Protein 4KH8 (pdb70)

B-factor: mean 16.68, std 10.37, range [6.39, 97.07]

Foldseek 3Di:
DPLFAFQPDDPVPAFPWLVLLVLQQVFKKWWDFKAAPVGHTCCVFFVVVIFIKHGDSQFQKMFTAHPVPLHTPQWMDGWTWRCQPDFDWIWDATPGPFAIDIWGWDDDDDFWTKTWDGADPVRDDHIMITIMGTPWFFPPDDDDPDGDTGDDDHDDPPGDDDDAADEAFRLRHFLLCLQFNDDPVQHTDFKKWFDFKAAPVRHTQCVFVVVVIFTKHGGRRGQKIFTAHPVPLHGPQFIAGWGQHNSRQWIKGFGPGPDTGIDTWGWRHTGNAKTKTWDGAHPVGDDGIMITMMGTDPDDHDDDDPD

Secondary structure (DSSP, 8-state):
--TTSTT---GGGS-HHHHHHHHHHTS-EEEEEEE-TT--B-SGGGGGG--EEEEETTTTEEEEE-TTT--EEEEEEEE----SSS--EEEEEESSS--EEEEEEEEEETTEEEEE--B-TTS-B---EEEEEESSB---SS--SS--PBPP----SS-S-----SS-B--SS-HHHHHH-B-TTS-B---EEEEEEE-TT--B-GGG-GGG--EEEEETTTTEEEEE-TTT--EEEEEEEEEEETTTTEEEEEE-SSS-EEEEEEEEEEETTEEEEE--B-TT--B---EEEEEE--SS--PPP--

CATH classification: 2.40.128.540 (+1 more: 2.40.128.540)

InterPro domains:
  IPR032247 Domain of unknown function DUF4822 [PF16103] (58-176)
  IPR032247 Domain of unknown function DUF4822 [PF16103] (230-345)

Organism: Enterococcus faecalis (strain ATCC 700802 / V583) (NCBI:txid226185)

Nearest PDB structures (foldseek):
  4kh8-assembly1_A  TM=1.003E+00  e=5.690E-59  Enterococcus faecalis V583
  4nw4-assembly1_A  TM=9.590E-01  e=4.672E-38  Enterococcus faecalis V583
  2lfu-assembly1_A  TM=4.192E-01  e=3.688E-01  Neisseria meningitidis
  6cuj-assembly1_A  TM=3.230E-01  e=1.701E-01  Neisseria meningitidis
  5o1r-assembly1_A  TM=4.132E-01  e=5.401E+00  Neisseria meningitidis

Solvent-accessible surface area: 15458 Å² total

Structure (mmCIF, N/CA/C/O backbone):
data_4KH8
#
_entry.id   4KH8
#
_cell.length_a   99.745
_cell.length_b   99.745
_cell.length_c   56.956
_cell.angle_alpha   90.000
_cell.angle_beta   90.000
_cell.angle_gamma   120.000
#
_symmetry.space_group_name_H-M   'P 65'
#
loop_
_entity.id
_entity.type
_entity.pdbx_description
1 polymer 'hypothetical protein'
2 non-polymer 'UNKNOWN LIGAND'
3 non-polymer 'SULFATE ION'
4 water water
#
loop_
_atom_site.group_PDB
_atom_site.id
_atom_site.type_symbol
_atom_site.label_atom_id
_atom_site.label_alt_id
_atom_site.label_comp_id
_atom_site.label_asym_id
_atom_site.label_entity_id
_atom_site.label_seq_id
_atom_site.pdbx_PDB_ins_code
_atom_site.Cartn_x
_atom_site.Cartn_y
_atom_site.Cartn_z
_atom_site.occupancy
_atom_site.B_iso_or_equiv
_atom_site.auth_seq_id
_atom_site.auth_comp_id
_atom_site.auth_asym_id
_atom_site.auth_atom_id
_atom_site.pdbx_PDB_model_num
ATOM 1 N N . ASP A 1 8 ? 45.909 12.243 1.226 1.00 45.17 37 ASP A N 1
ATOM 2 C CA . ASP A 1 8 ? 46.827 13.409 1.014 1.00 43.67 37 ASP A CA 1
ATOM 3 C C . ASP A 1 8 ? 48.156 12.956 0.374 1.00 31.25 37 ASP A C 1
ATOM 4 O O . ASP A 1 8 ? 48.323 13.108 -0.836 1.00 39.09 37 ASP A O 1
ATOM 6 N N . ASN A 1 9 ? 49.101 12.421 1.161 1.00 26.92 38 ASN A N 1
ATOM 7 C CA . ASN A 1 9 ? 50.334 11.800 0.591 1.00 19.83 38 ASN A CA 1
ATOM 8 C C . ASN A 1 9 ? 50.185 10.277 0.610 1.00 13.79 38 ASN A C 1
ATOM 9 O O . ASN A 1 9 ? 50.337 9.663 1.646 1.00 14.29 38 ASN A O 1
ATOM 14 N N . PRO A 1 10 ? 49.920 9.676 -0.554 1.00 14.64 39 PRO A N 1
ATOM 15 C CA . PRO A 1 10 ? 49.565 8.256 -0.585 1.00 14.21 39 PRO A CA 1
ATOM 16 C C . PRO A 1 10 ? 50.729 7.359 -0.186 1.00 13.27 39 PRO A C 1
ATOM 17 O O . PRO A 1 10 ? 50.495 6.223 0.221 1.00 12.86 39 PRO A O 1
ATOM 21 N N . ASN A 1 11 ? 51.948 7.871 -0.325 1.00 9.90 40 ASN A N 1
ATOM 22 C CA . ASN A 1 11 ? 53.133 7.117 0.048 1.00 9.79 40 ASN A CA 1
ATOM 23 C C . ASN A 1 11 ? 53.349 7.044 1.540 1.00 9.53 40 ASN A C 1
ATOM 24 O O . ASN A 1 11 ? 54.155 6.273 2.002 1.00 10.65 40 ASN A O 1
ATOM 29 N N . ASN A 1 12 ? 52.664 7.916 2.286 1.00 9.15 41 ASN A N 1
ATOM 30 C CA . ASN A 1 12 ? 52.848 7.974 3.716 1.00 9.09 41 ASN A CA 1
ATOM 31 C C . ASN A 1 12 ? 51.738 7.166 4.353 1.00 10.04 41 ASN A C 1
ATOM 32 O O . ASN A 1 12 ? 50.720 7.681 4.816 1.00 9.23 41 ASN A O 1
ATOM 37 N N . LEU A 1 13 ? 51.980 5.870 4.434 1.00 10.13 42 LEU A N 1
ATOM 38 C CA . LEU A 1 13 ? 50.992 4.928 4.929 1.00 10.93 42 LEU A CA 1
ATOM 39 C C . LEU A 1 13 ? 50.951 5.108 6.441 1.00 14.36 42 LEU A C 1
ATOM 40 O O . LEU A 1 13 ? 51.960 5.014 7.120 1.00 19.06 42 LEU A O 1
ATOM 45 N N . GLY A 1 14 ? 49.791 5.392 6.949 1.00 15.90 43 GLY A N 1
ATOM 46 C CA . GLY A 1 14 ? 49.755 5.690 8.390 1.00 16.41 43 GLY A CA 1
ATOM 47 C C . GLY A 1 14 ? 49.889 7.150 8.734 1.00 14.49 43 GLY A C 1
ATOM 48 O O . GLY A 1 14 ? 49.705 7.505 9.903 1.00 12.09 43 GLY A O 1
ATOM 49 N N . ASP A 1 15 ? 50.127 7.992 7.736 1.00 11.49 44 ASP A N 1
ATOM 50 C CA . ASP A 1 15 ? 50.091 9.467 7.933 1.00 12.31 44 ASP A CA 1
ATOM 51 C C . ASP A 1 15 ? 51.032 9.887 9.036 1.00 10.68 44 ASP A C 1
ATOM 52 O O . ASP A 1 15 ? 50.685 10.710 9.926 1.00 12.40 44 ASP A O 1
ATOM 57 N N . LEU A 1 16 ? 52.240 9.357 9.007 1.00 9.58 45 LEU A N 1
ATOM 58 C CA . LEU A 1 16 ? 53.220 9.682 10.016 1.00 8.90 45 LEU A CA 1
ATOM 59 C C . LEU A 1 16 ? 53.764 11.109 9.856 1.00 8.49 45 LEU A C 1
ATOM 60 O O . LEU A 1 16 ? 54.041 11.528 8.718 1.00 9.33 45 LEU A O 1
ATOM 65 N N . PRO A 1 17 ? 53.966 11.824 10.966 1.00 9.81 46 PRO A N 1
ATOM 66 C CA . PRO A 1 17 ? 54.761 13.069 10.934 1.00 9.30 46 PRO A CA 1
ATOM 67 C C . PRO A 1 17 ? 56.147 12.742 10.392 1.00 9.86 46 PRO A C 1
ATOM 68 O O . PRO A 1 17 ? 56.653 11.654 10.580 1.00 9.08 46 PRO A O 1
ATOM 72 N N . GLU A 1 18 ? 56.744 13.701 9.696 1.00 9.19 47 GLU A N 1
ATOM 73 C CA . GLU A 1 18 ? 58.012 13.457 9.046 1.00 10.12 47 GLU A CA 1
ATOM 74 C C . GLU A 1 18 ? 59.071 12.921 10.029 1.00 9.69 47 GLU A C 1
ATOM 75 O O . GLU A 1 18 ? 59.909 12.079 9.632 1.00 8.86 47 GLU A O 1
ATOM 81 N N . TYR A 1 19 ? 59.083 13.390 11.273 1.00 9.52 48 TYR A N 1
ATOM 82 C CA . TYR A 1 19 ? 60.160 13.034 12.196 1.00 9.87 48 TYR A CA 1
ATOM 83 C C . TYR A 1 19 ? 60.199 11.570 12.535 1.00 10.32 48 TYR A C 1
ATOM 84 O O . TYR A 1 19 ? 61.209 11.075 13.039 1.00 12.79 48 TYR A O 1
ATOM 93 N N . LEU A 1 20 ? 59.094 10.881 12.291 1.00 9.88 49 LEU A N 1
ATOM 94 C CA . LEU A 1 20 ? 58.960 9.438 12.531 1.00 10.75 49 LEU A CA 1
ATOM 95 C C . LEU A 1 20 ? 59.248 8.555 11.317 1.00 12.16 49 LEU A C 1
ATOM 96 O O . LEU A 1 20 ? 59.183 7.288 11.404 1.00 14.25 49 LEU A O 1
ATOM 101 N N . ARG A 1 21 ? 59.533 9.170 10.180 1.00 9.84 50 ARG A N 1
ATOM 102 C CA . ARG A 1 21 ? 59.720 8.456 8.948 1.00 9.48 50 ARG A CA 1
ATOM 103 C C . ARG A 1 21 ? 61.195 8.167 8.704 1.00 8.70 50 ARG A C 1
ATOM 104 O O . ARG A 1 21 ? 62.073 8.793 9.267 1.00 9.86 50 ARG A O 1
ATOM 112 N N . SER A 1 22 ? 61.479 7.194 7.844 1.00 9.18 51 SER A N 1
ATOM 113 C CA . SER A 1 22 ? 62.896 6.930 7.537 1.00 8.69 51 SER A CA 1
ATOM 114 C C . SER A 1 22 ? 63.455 8.114 6.745 1.00 9.02 51 SER A C 1
ATOM 115 O O . SER A 1 22 ? 62.700 8.854 6.134 1.00 9.01 51 SER A O 1
ATOM 118 N N . VAL A 1 23 ? 64.766 8.296 6.782 1.00 9.14 52 VAL A N 1
ATOM 119 C CA . VAL A 1 23 ? 65.394 9.346 5.942 1.00 9.02 52 VAL A CA 1
ATOM 120 C C . VAL A 1 23 ? 65.119 8.969 4.481 1.00 9.23 52 VAL A C 1
ATOM 121 O O . VAL A 1 23 ? 64.761 9.823 3.659 1.00 8.89 52 VAL A O 1
ATOM 125 N N . GLY A 1 24 ? 65.262 7.693 4.136 1.00 7.85 53 GLY A N 1
ATOM 126 C CA . GLY A 1 24 ? 65.221 7.315 2.721 1.00 7.93 53 GLY A CA 1
ATOM 127 C C . GLY A 1 24 ? 63.879 7.567 2.086 1.00 7.56 53 GLY A C 1
ATOM 128 O O . GLY A 1 24 ? 63.799 7.966 0.905 1.00 7.88 53 GLY A O 1
ATOM 129 N N . ILE A 1 25 ? 62.783 7.311 2.795 1.00 7.64 54 ILE A N 1
ATOM 130 C CA . ILE A 1 25 ? 61.490 7.520 2.143 1.00 7.63 54 ILE A CA 1
ATOM 131 C C . ILE A 1 25 ? 61.211 9.001 1.866 1.00 8.36 54 ILE A C 1
ATOM 132 O O . ILE A 1 25 ? 60.645 9.361 0.848 1.00 9.25 54 ILE A O 1
ATOM 137 N N . ARG A 1 26 ? 61.696 9.831 2.764 1.00 8.50 55 ARG A N 1
ATOM 138 C CA . ARG A 1 26 ? 61.638 11.296 2.592 1.00 7.48 55 ARG A CA 1
ATOM 139 C C . ARG A 1 26 ? 62.522 11.734 1.431 1.00 7.47 55 ARG A C 1
ATOM 140 O O . ARG A 1 26 ? 62.141 12.590 0.647 1.00 8.61 55 ARG A O 1
ATOM 148 N N . GLN A 1 27 ? 63.684 11.125 1.310 1.00 7.26 56 GLN A N 1
ATOM 149 C CA . GLN A 1 27 ? 64.533 11.389 0.157 1.00 7.35 56 GLN A CA 1
ATOM 150 C C . GLN A 1 27 ? 63.887 10.937 -1.136 1.00 8.48 56 GLN A C 1
ATOM 151 O O . GLN A 1 27 ? 63.979 11.635 -2.161 1.00 9.02 56 GLN A O 1
ATOM 157 N N . ASP A 1 28 ? 63.251 9.757 -1.134 1.00 8.20 57 ASP A N 1
ATOM 158 C CA . ASP A 1 28 ? 62.548 9.304 -2.338 1.00 7.81 57 ASP A CA 1
ATOM 159 C C . ASP A 1 28 ? 61.517 10.366 -2.775 1.00 8.86 57 ASP A C 1
ATOM 160 O O . ASP A 1 28 ? 61.300 10.593 -3.971 1.00 7.67 57 ASP A O 1
ATOM 165 N N . GLU A 1 29 ? 60.795 10.917 -1.807 1.00 7.90 58 GLU A N 1
ATOM 166 C CA . GLU A 1 29 ? 59.770 11.926 -2.079 1.00 8.29 58 GLU A CA 1
ATOM 167 C C . GLU A 1 29 ? 60.410 13.204 -2.631 1.00 7.88 58 GLU A C 1
ATOM 168 O O . GLU A 1 29 ? 59.902 13.799 -3.610 1.00 8.54 58 GLU A O 1
ATOM 174 N N . GLY A 1 30 ? 61.530 13.598 -2.043 1.00 8.42 59 GLY A N 1
ATOM 175 C CA . GLY A 1 30 ? 62.295 14.750 -2.557 1.00 9.41 59 GLY A CA 1
ATOM 176 C C . GLY A 1 30 ? 62.714 14.525 -4.019 1.00 9.45 59 GLY A C 1
ATOM 177 O O . GLY A 1 30 ? 62.557 15.402 -4.889 1.00 9.63 59 GLY A O 1
ATOM 178 N N . LEU A 1 31 ? 63.229 13.344 -4.311 1.00 9.11 60 LEU A N 1
ATOM 179 C CA . LEU A 1 31 ? 63.628 13.012 -5.675 1.00 9.08 60 LEU A CA 1
ATOM 180 C C . LEU A 1 31 ? 62.457 13.065 -6.657 1.00 9.05 60 LEU A C 1
ATOM 181 O O . LEU A 1 31 ? 62.627 13.322 -7.857 1.00 9.95 60 LEU A O 1
ATOM 186 N N . SER A 1 32 ? 61.276 12.733 -6.158 1.00 7.86 61 SER A N 1
ATOM 187 C CA . SER A 1 32 ? 60.097 12.702 -6.997 1.00 9.09 61 SER A CA 1
ATOM 188 C C . SER A 1 32 ? 59.547 14.077 -7.385 1.00 9.80 61 SER A C 1
ATOM 189 O O . SER A 1 32 ? 58.706 14.179 -8.285 1.00 12.99 61 SER A O 1
ATOM 192 N N . GLU A 1 33 ? 60.061 15.127 -6.776 1.00 10.16 62 GLU A N 1
ATOM 193 C CA . GLU A 1 33 ? 59.538 16.468 -7.039 1.00 11.33 62 GLU A CA 1
ATOM 194 C C . GLU A 1 33 ? 60.070 17.114 -8.286 1.00 11.84 62 GLU A C 1
ATOM 195 O O . GLU A 1 33 ? 59.487 18.095 -8.747 1.00 13.06 62 GLU A O 1
ATOM 201 N N . LYS A 1 34 ? 61.178 16.588 -8.812 1.00 10.32 63 LYS A N 1
ATOM 202 C CA . LYS A 1 34 ? 61.928 17.248 -9.873 1.00 10.88 63 LYS A CA 1
ATOM 203 C C . LYS A 1 34 ? 62.360 16.295 -10.949 1.00 10.26 63 LYS A C 1
ATOM 204 O O . LYS A 1 34 ? 62.715 15.130 -10.658 1.00 10.47 63 LYS A O 1
ATOM 210 N N . ASP A 1 35 ? 62.425 16.788 -12.185 1.00 9.72 64 ASP A N 1
ATOM 211 C CA . ASP A 1 35 ? 63.149 16.102 -13.225 1.00 9.87 64 ASP A CA 1
ATOM 212 C C . ASP A 1 35 ? 64.639 16.303 -13.007 1.00 9.40 64 ASP A C 1
ATOM 213 O O . ASP A 1 35 ? 65.059 17.401 -12.679 1.00 9.81 64 ASP A O 1
ATOM 218 N N . TRP A 1 36 ? 65.440 15.253 -13.246 1.00 8.91 65 TRP A N 1
ATOM 219 C CA . TRP A 1 36 ? 66.897 15.281 -13.032 1.00 9.24 65 TRP A CA 1
ATOM 220 C C . TRP A 1 36 ? 67.647 15.011 -14.305 1.00 10.20 65 TRP A C 1
ATOM 221 O O . TRP A 1 36 ? 67.148 14.296 -15.195 1.00 11.02 65 TRP A O 1
ATOM 232 N N . ALA A 1 37 ? 68.825 15.605 -14.426 1.00 10.11 66 ALA A N 1
ATOM 233 C CA . ALA A 1 37 ? 69.712 15.237 -15.498 1.00 10.70 66 ALA A CA 1
ATOM 234 C C . ALA A 1 37 ? 71.167 15.242 -15.048 1.00 11.09 66 ALA A C 1
ATOM 235 O O . ALA A 1 37 ? 71.643 16.212 -14.451 1.00 11.02 66 ALA A O 1
ATOM 237 N N . GLY A 1 38 ? 71.880 14.179 -15.378 1.00 10.87 67 GLY A N 1
ATOM 238 C CA . GLY A 1 38 ? 73.317 14.084 -15.127 1.00 11.36 67 GLY A CA 1
ATOM 239 C C . GLY A 1 38 ? 74.070 15.187 -15.838 1.00 13.39 67 GLY A C 1
ATOM 240 O O . GLY A 1 38 ? 73.850 15.452 -17.033 1.00 15.83 67 GLY A O 1
ATOM 241 N N . THR A 1 39 ? 74.938 15.881 -15.103 1.00 13.22 68 THR A N 1
ATOM 242 C CA A THR A 1 39 ? 75.595 17.084 -15.619 0.50 15.38 68 THR A CA 1
ATOM 243 C CA B THR A 1 39 ? 75.583 17.065 -15.622 0.50 15.32 68 THR A CA 1
ATOM 244 C C . THR A 1 39 ? 77.112 17.008 -15.531 1.00 15.02 68 THR A C 1
ATOM 245 O O . THR A 1 39 ? 77.797 17.515 -16.421 1.00 15.74 68 THR A O 1
ATOM 252 N N . ARG A 1 40 ? 77.643 16.434 -14.456 1.00 15.38 69 ARG A N 1
ATOM 253 C CA . ARG A 1 40 ? 79.105 16.363 -14.252 1.00 15.88 69 ARG A CA 1
ATOM 254 C C . ARG A 1 40 ? 79.494 15.080 -13.531 1.00 15.20 69 ARG A C 1
ATOM 255 O O . ARG A 1 40 ? 78.694 14.482 -12.782 1.00 13.50 69 ARG A O 1
ATOM 263 N N . VAL A 1 41 ? 80.720 14.635 -13.789 1.00 14.93 70 VAL A N 1
ATOM 264 C CA . VAL A 1 41 ? 81.311 13.499 -13.113 1.00 14.53 70 VAL A CA 1
ATOM 265 C C . VAL A 1 41 ? 82.663 13.940 -12.556 1.00 15.65 70 VAL A C 1
ATOM 266 O O . VAL A 1 41 ? 83.421 14.602 -13.251 1.00 17.10 70 VAL A O 1
ATOM 270 N N . TYR A 1 42 ? 82.957 13.585 -11.302 1.00 16.82 71 TYR A N 1
ATOM 271 C CA . TYR A 1 42 ? 84.221 13.995 -10.621 1.00 20.33 71 TYR A CA 1
ATOM 272 C C . TYR A 1 42 ? 84.839 12.826 -9.924 1.00 18.90 71 TYR A C 1
ATOM 273 O O . TYR A 1 42 ? 84.109 11.969 -9.446 1.00 17.36 71 TYR A O 1
ATOM 282 N N . ASP A 1 43 ? 86.171 12.836 -9.752 1.00 19.14 72 ASP A N 1
ATOM 283 C CA . ASP A 1 43 ? 86.782 11.896 -8.813 1.00 19.60 72 ASP A CA 1
ATOM 284 C C . ASP A 1 43 ? 86.629 12.414 -7.371 1.00 20.27 72 ASP A C 1
ATOM 285 O O . ASP A 1 43 ? 86.079 13.493 -7.166 1.00 18.95 72 ASP A O 1
ATOM 290 N N . ARG A 1 44 ? 87.100 11.661 -6.387 1.00 24.89 73 ARG A N 1
ATOM 291 C CA . ARG A 1 44 ? 86.895 12.038 -4.974 1.00 28.84 73 ARG A CA 1
ATOM 292 C C . ARG A 1 44 ? 87.571 13.356 -4.588 1.00 27.77 73 ARG A C 1
ATOM 293 O O . ARG A 1 44 ? 87.099 14.059 -3.703 1.00 31.30 73 ARG A O 1
ATOM 301 N N . ASN A 1 45 ? 88.673 13.695 -5.242 1.00 24.20 74 ASN A N 1
ATOM 302 C CA . ASN A 1 45 ? 89.351 14.955 -4.992 1.00 26.40 74 ASN A CA 1
ATOM 303 C C . ASN A 1 45 ? 88.570 16.125 -5.570 1.00 26.17 74 ASN A C 1
ATOM 304 O O . ASN A 1 45 ? 88.749 17.252 -5.126 1.00 28.31 74 ASN A O 1
ATOM 309 N N . GLY A 1 46 ? 87.719 15.871 -6.563 1.00 22.70 75 GLY A N 1
ATOM 310 C CA . GLY A 1 46 ? 87.028 16.964 -7.256 1.00 22.32 75 GLY A CA 1
ATOM 311 C C . GLY A 1 46 ? 87.477 17.268 -8.660 1.00 22.41 75 GLY A C 1
ATOM 312 O O . GLY A 1 46 ? 87.034 18.239 -9.252 1.00 25.62 75 GLY A O 1
ATOM 313 N N . ASN A 1 47 ? 88.348 16.439 -9.208 1.00 23.81 76 ASN A N 1
ATOM 314 C CA . ASN A 1 47 ? 88.790 16.612 -10.594 1.00 26.44 76 ASN A CA 1
ATOM 315 C C . ASN A 1 47 ? 87.707 16.188 -11.570 1.00 27.10 76 ASN A C 1
ATOM 316 O O . ASN A 1 47 ? 87.106 15.120 -11.401 1.00 26.72 76 ASN A O 1
ATOM 321 N N . ASP A 1 48 ? 87.506 17.002 -12.599 1.00 25.22 77 ASP A N 1
ATOM 322 C CA . ASP A 1 48 ? 86.423 16.837 -13.561 1.00 25.36 77 ASP A CA 1
ATOM 323 C C . ASP A 1 48 ? 86.733 15.715 -14.558 1.00 26.32 77 ASP A C 1
ATOM 324 O O . ASP A 1 48 ? 87.718 15.783 -15.306 1.00 26.90 77 ASP A O 1
ATOM 329 N N . LEU A 1 49 ? 85.883 14.696 -14.576 1.00 22.68 78 LEU A N 1
ATOM 330 C CA . LEU A 1 49 ? 85.993 13.519 -15.457 1.00 21.98 78 LEU A CA 1
ATOM 331 C C . LEU A 1 49 ? 84.708 13.297 -16.292 1.00 20.00 78 LEU A C 1
ATOM 332 O O . LEU A 1 49 ? 84.379 12.190 -16.714 1.00 25.04 78 LEU A O 1
ATOM 337 N N . THR A 1 50 ? 84.008 14.390 -16.529 1.00 21.63 79 THR A N 1
ATOM 338 C CA . THR A 1 50 ? 82.753 14.373 -17.250 1.00 21.34 79 THR A CA 1
ATOM 339 C C . THR A 1 50 ? 82.911 13.821 -18.693 1.00 23.16 79 THR A C 1
ATOM 340 O O . THR A 1 50 ? 82.129 12.988 -19.124 1.00 24.39 79 THR A O 1
ATOM 344 N N . ASP A 1 51 ? 83.913 14.305 -19.416 1.00 28.08 80 ASP A N 1
ATOM 345 C CA . ASP A 1 51 ? 84.145 13.825 -20.794 1.00 31.18 80 ASP A CA 1
ATOM 346 C C . ASP A 1 51 ? 84.374 12.325 -20.898 1.00 30.80 80 ASP A C 1
ATOM 347 O O . ASP A 1 51 ? 83.937 11.697 -21.857 1.00 35.12 80 ASP A O 1
ATOM 352 N N . GLU A 1 52 ? 85.021 11.761 -19.883 1.00 27.83 81 GLU A N 1
ATOM 353 C CA . GLU A 1 52 ? 85.370 10.338 -19.831 1.00 28.05 81 GLU A CA 1
ATOM 354 C C . GLU A 1 52 ? 84.269 9.437 -19.290 1.00 25.47 81 GLU A C 1
ATOM 355 O O . GLU A 1 52 ? 84.473 8.234 -19.211 1.00 26.15 81 GLU A O 1
ATOM 361 N N . ASN A 1 53 ? 83.107 10.005 -18.905 1.00 25.87 82 ASN A N 1
ATOM 362 C CA . ASN A 1 53 ? 82.021 9.262 -18.259 1.00 23.90 82 ASN A CA 1
ATOM 363 C C . ASN A 1 53 ? 80.648 9.740 -18.718 1.00 22.68 82 ASN A C 1
ATOM 364 O O . ASN A 1 53 ? 79.685 9.767 -17.931 1.00 18.96 82 ASN A O 1
ATOM 369 N N . GLN A 1 54 ? 80.556 10.138 -19.992 1.00 23.59 83 GLN A N 1
ATOM 370 C CA . GLN A 1 54 ? 79.278 10.573 -20.554 1.00 24.46 83 GLN A CA 1
ATOM 371 C C . GLN A 1 54 ? 78.220 9.496 -20.420 1.00 21.10 83 GLN A C 1
ATOM 372 O O . GLN A 1 54 ? 77.039 9.795 -20.287 1.00 20.82 83 GLN A O 1
ATOM 378 N N . ASN A 1 55 ? 78.618 8.223 -20.442 1.00 20.42 84 ASN A N 1
ATOM 379 C CA . ASN A 1 55 ? 77.626 7.189 -20.335 1.00 21.19 84 ASN A CA 1
ATOM 380 C C . ASN A 1 55 ? 76.959 7.033 -18.973 1.00 19.83 84 ASN A C 1
ATOM 381 O O . ASN A 1 55 ? 76.012 6.251 -18.830 1.00 19.86 84 ASN A O 1
ATOM 386 N N . LEU A 1 56 ? 77.429 7.786 -17.965 1.00 18.43 85 LEU A N 1
ATOM 387 C CA . LEU A 1 56 ? 76.811 7.795 -16.661 1.00 16.35 85 LEU A CA 1
ATOM 388 C C . LEU A 1 56 ? 75.700 8.830 -16.537 1.00 14.67 85 LEU A C 1
ATOM 389 O O . LEU A 1 56 ? 75.023 8.893 -15.488 1.00 14.61 85 LEU A O 1
ATOM 394 N N . LEU A 1 57 ? 75.573 9.674 -17.564 1.00 15.21 86 LEU A N 1
ATOM 395 C CA . LEU A 1 57 ? 74.701 10.871 -17.485 1.00 15.06 86 LEU A CA 1
ATOM 396 C C . LEU A 1 57 ? 73.418 10.649 -18.259 1.00 16.71 86 LEU A C 1
ATOM 397 O O . LEU A 1 57 ? 73.450 10.427 -19.464 1.00 18.10 86 LEU A O 1
ATOM 402 N N . HIS A 1 58 ? 72.291 10.701 -17.569 1.00 13.97 87 HIS A N 1
ATOM 403 C CA . HIS A 1 58 ? 70.990 10.634 -18.242 1.00 15.13 87 HIS A CA 1
ATOM 404 C C . HIS A 1 58 ? 69.987 11.497 -17.507 1.00 12.92 87 HIS A C 1
ATOM 405 O O . HIS A 1 58 ? 70.305 12.106 -16.445 1.00 13.13 87 HIS A O 1
ATOM 412 N N . ALA A 1 59 ? 68.807 11.599 -18.086 1.00 11.62 88 ALA A N 1
ATOM 413 C CA . ALA A 1 59 ? 67.714 12.303 -17.444 1.00 12.40 88 ALA A CA 1
ATOM 414 C C . ALA A 1 59 ? 66.961 11.230 -16.655 1.00 11.37 88 ALA A C 1
ATOM 415 O O . ALA A 1 59 ? 66.897 10.052 -17.058 1.00 11.71 88 ALA A O 1
ATOM 417 N N . ILE A 1 60 ? 66.385 11.635 -15.529 1.00 9.47 89 ILE A N 1
ATOM 418 C CA . ILE A 1 60 ? 65.706 10.680 -14.622 1.00 9.35 89 ILE A CA 1
ATOM 419 C C . ILE A 1 60 ? 64.399 11.231 -14.112 1.00 8.88 89 ILE A C 1
ATOM 420 O O . ILE A 1 60 ? 64.342 12.407 -13.735 1.00 9.17 89 ILE A O 1
ATOM 425 N N . LYS A 1 61 ? 63.360 10.384 -14.094 1.00 9.02 90 LYS A N 1
ATOM 426 C CA . LYS A 1 61 ? 62.153 10.655 -13.333 1.00 9.34 90 LYS A CA 1
ATOM 427 C C . LYS A 1 61 ? 61.980 9.568 -12.314 1.00 9.51 90 LYS A C 1
ATOM 428 O O . LYS A 1 61 ? 62.121 8.392 -12.628 1.00 9.29 90 LYS A O 1
ATOM 434 N N . PHE A 1 62 ? 61.672 10.000 -11.089 1.00 8.70 91 PHE A N 1
ATOM 435 C CA . PHE A 1 62 ? 61.430 9.092 -9.962 1.00 8.84 91 PHE A CA 1
ATOM 436 C C . PHE A 1 62 ? 60.001 9.318 -9.468 1.00 9.26 91 PHE A C 1
ATOM 437 O O . PHE A 1 62 ? 59.520 10.442 -9.415 1.00 10.34 91 PHE A O 1
ATOM 445 N N . ASP A 1 63 ? 59.340 8.235 -9.039 1.00 8.73 92 ASP A N 1
ATOM 446 C CA . ASP A 1 63 ? 58.063 8.320 -8.351 1.00 9.34 92 ASP A CA 1
ATOM 447 C C . ASP A 1 63 ? 58.107 7.507 -7.077 1.00 9.03 92 ASP A C 1
ATOM 448 O O . ASP A 1 63 ? 58.133 6.287 -7.101 1.00 9.77 92 ASP A O 1
ATOM 453 N N . ALA A 1 64 ? 58.138 8.211 -5.943 1.00 8.36 93 ALA A N 1
ATOM 454 C CA . ALA A 1 64 ? 58.212 7.583 -4.643 1.00 7.78 93 ALA A CA 1
ATOM 455 C C . ALA A 1 64 ? 57.049 6.634 -4.360 1.00 7.30 93 ALA A C 1
ATOM 456 O O . ALA A 1 64 ? 57.266 5.547 -3.827 1.00 8.29 93 ALA A O 1
ATOM 458 N N . THR A 1 65 ? 55.828 7.055 -4.655 1.00 8.02 94 THR A N 1
ATOM 459 C CA . THR A 1 65 ? 54.644 6.282 -4.280 1.00 8.16 94 THR A CA 1
ATOM 460 C C . THR A 1 65 ? 54.704 4.880 -4.871 1.00 9.03 94 THR A C 1
ATOM 461 O O . THR A 1 65 ? 54.327 3.919 -4.202 1.00 10.08 94 THR A O 1
ATOM 465 N N . THR A 1 66 ? 55.154 4.774 -6.120 1.00 8.49 95 THR A N 1
ATOM 466 C CA . THR A 1 66 ? 55.259 3.484 -6.810 1.00 8.16 95 THR A CA 1
ATOM 467 C C . THR A 1 66 ? 56.682 2.901 -6.801 1.00 8.30 95 THR A C 1
ATOM 468 O O . THR A 1 66 ? 56.943 1.848 -7.378 1.00 8.36 95 THR A O 1
ATOM 472 N N . SER A 1 67 ? 57.624 3.627 -6.190 1.00 8.03 96 SER A N 1
ATOM 473 C CA . SER A 1 67 ? 59.052 3.260 -6.184 1.00 7.32 96 SER A CA 1
ATOM 474 C C . SER A 1 67 ? 59.544 2.937 -7.568 1.00 8.80 96 SER A C 1
ATOM 475 O O . SER A 1 67 ? 60.272 1.949 -7.779 1.00 8.67 96 SER A O 1
ATOM 478 N N . PHE A 1 68 ? 59.202 3.807 -8.499 1.00 7.84 97 PHE A N 1
ATOM 479 C CA . PHE A 1 68 ? 59.444 3.570 -9.934 1.00 7.78 97 PHE A CA 1
ATOM 480 C C . PHE A 1 68 ? 60.350 4.629 -10.516 1.00 9.10 97 PHE A C 1
ATOM 481 O O . PHE A 1 68 ? 60.204 5.809 -10.197 1.00 8.47 97 PHE A O 1
ATOM 489 N N . TYR A 1 69 ? 61.265 4.227 -11.371 1.00 7.94 98 TYR A N 1
ATOM 490 C CA . TYR A 1 69 ? 62.124 5.205 -12.086 1.00 7.80 98 TYR A CA 1
ATOM 491 C C . TYR A 1 69 ? 62.146 4.875 -13.566 1.00 8.76 98 TYR A C 1
ATOM 492 O O . TYR A 1 69 ? 61.855 3.746 -13.989 1.00 9.63 98 TYR A O 1
ATOM 501 N N . GLU A 1 70 ? 62.541 5.871 -14.350 1.00 8.29 99 GLU A N 1
ATOM 502 C CA . GLU A 1 70 ? 62.853 5.645 -15.759 1.00 9.39 99 GLU A CA 1
ATOM 503 C C . GLU A 1 70 ? 63.956 6.621 -16.144 1.00 9.23 99 GLU A C 1
ATOM 504 O O . GLU A 1 70 ? 64.017 7.726 -15.616 1.00 9.93 99 GLU A O 1
ATOM 510 N N . PHE A 1 71 ? 64.835 6.179 -17.041 1.00 9.88 100 PHE A N 1
ATOM 511 C CA . PHE A 1 71 ? 65.880 7.018 -17.599 1.00 9.85 100 PHE A CA 1
ATOM 512 C C . PHE A 1 71 ? 65.515 7.445 -19.020 1.00 10.78 100 PHE A C 1
ATOM 513 O O . PHE A 1 71 ? 64.862 6.717 -19.796 1.00 11.32 100 PHE A O 1
ATOM 521 N N . PHE A 1 72 ? 65.959 8.656 -19.349 1.00 11.00 101 PHE A N 1
ATOM 522 C CA . PHE A 1 72 ? 65.620 9.283 -20.608 1.00 11.53 101 PHE A CA 1
ATOM 523 C C . PHE A 1 72 ? 66.853 9.954 -21.176 1.00 12.61 101 PHE A C 1
ATOM 524 O O . PHE A 1 72 ? 67.816 10.229 -20.453 1.00 12.88 101 PHE A O 1
ATOM 532 N N . ASP A 1 73 ? 66.824 10.178 -22.493 1.00 14.58 102 ASP A N 1
ATOM 533 C CA . ASP A 1 73 ? 67.892 10.855 -23.160 1.00 17.19 102 ASP A CA 1
ATOM 534 C C . ASP A 1 73 ? 67.842 12.325 -22.783 1.00 17.68 102 ASP A C 1
ATOM 535 O O . ASP A 1 73 ? 66.779 12.949 -22.814 1.00 16.16 102 ASP A O 1
ATOM 540 N N . LYS A 1 74 ? 68.992 12.849 -22.372 1.00 17.77 103 LYS A N 1
ATOM 541 C CA A LYS A 1 74 ? 69.127 14.267 -22.031 0.50 20.19 103 LYS A CA 1
ATOM 542 C CA B LYS A 1 74 ? 69.089 14.263 -22.026 0.50 20.60 103 LYS A CA 1
ATOM 543 C C . LYS A 1 74 ? 68.732 15.219 -23.161 1.00 22.26 103 LYS A C 1
ATOM 544 O O . LYS A 1 74 ? 68.140 16.256 -22.896 1.00 27.96 103 LYS A O 1
ATOM 555 N N . GLU A 1 75 ? 69.111 14.892 -24.399 1.00 25.13 104 GLU A N 1
ATOM 556 C CA . GLU A 1 75 ?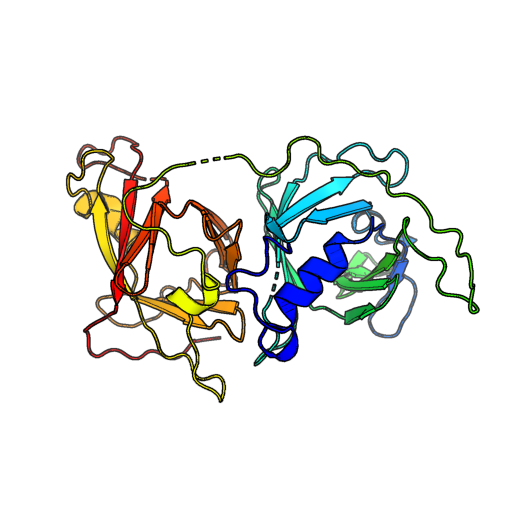 68.821 15.743 -25.591 1.00 27.95 104 GLU A CA 1
ATOM 557 C C . GLU A 1 75 ? 67.304 15.830 -25.822 1.00 27.90 104 GLU A C 1
ATOM 558 O O . GLU A 1 75 ? 66.714 16.915 -25.820 1.00 29.81 104 GLU A O 1
ATOM 564 N N . THR A 1 76 ? 66.668 14.680 -25.979 1.00 23.47 105 THR A N 1
ATOM 565 C CA . THR A 1 76 ? 65.265 14.601 -26.439 1.00 23.07 105 THR A CA 1
ATOM 566 C C . THR A 1 76 ? 64.187 14.336 -25.419 1.00 22.58 105 THR A C 1
ATOM 567 O O . THR A 1 76 ? 62.988 14.549 -25.682 1.00 22.65 105 THR A O 1
ATOM 571 N N . GLY A 1 77 ? 64.573 13.832 -24.252 1.00 18.82 106 GLY A N 1
ATOM 572 C CA . GLY A 1 77 ? 63.610 13.329 -23.311 1.00 18.01 106 GLY A CA 1
ATOM 573 C C . GLY A 1 77 ? 62.973 11.996 -23.724 1.00 17.30 106 GLY A C 1
ATOM 574 O O . GLY A 1 77 ? 62.003 11.567 -23.087 1.00 18.63 106 GLY A O 1
ATOM 575 N N . GLU A 1 78 ? 63.467 11.382 -24.789 1.00 20.13 107 GLU A N 1
ATOM 576 C CA . GLU A 1 78 ? 62.972 10.051 -25.204 1.00 19.65 107 GLU A CA 1
ATOM 577 C C . GLU A 1 78 ? 63.464 9.010 -24.202 1.00 18.06 107 GLU A C 1
ATOM 578 O O . GLU A 1 78 ? 64.560 9.107 -23.706 1.00 17.54 107 GLU A O 1
ATOM 584 N N . SER A 1 79 ? 62.634 8.025 -23.905 1.00 16.29 108 SER A N 1
ATOM 585 C CA . SER A 1 79 ? 63.040 6.981 -22.985 1.00 14.39 108 SER A CA 1
ATOM 586 C C . SER A 1 79 ? 64.274 6.246 -23.496 1.00 14.03 108 SER A C 1
ATOM 587 O O . SER A 1 79 ? 64.389 6.000 -24.713 1.00 14.18 108 SER A O 1
ATOM 590 N N . THR A 1 80 ? 65.165 5.828 -22.581 1.00 13.15 109 THR A N 1
ATOM 591 C CA . THR A 1 80 ? 66.257 4.924 -22.912 1.00 14.05 109 THR A CA 1
ATOM 592 C C . THR A 1 80 ? 65.763 3.472 -22.869 1.00 14.40 109 THR A C 1
ATOM 593 O O . THR A 1 80 ? 66.488 2.539 -23.274 1.00 16.55 109 THR A O 1
ATOM 597 N N . GLY A 1 81 ? 64.527 3.270 -22.408 1.00 13.96 110 GLY A N 1
ATOM 598 C CA . GLY A 1 81 ? 63.997 1.925 -22.248 1.00 13.48 110 GLY A CA 1
ATOM 599 C C . GLY A 1 81 ? 64.394 1.252 -20.939 1.00 13.69 110 GLY A C 1
ATOM 600 O O . GLY A 1 81 ? 64.013 0.086 -20.727 1.00 14.95 110 GLY A O 1
ATOM 601 N N . ASP A 1 82 ? 65.163 1.938 -20.086 1.00 12.33 111 ASP A N 1
ATOM 602 C CA . ASP A 1 82 ? 65.537 1.461 -18.768 1.00 11.46 111 ASP A CA 1
ATOM 603 C C . ASP A 1 82 ? 64.560 2.033 -17.742 1.00 12.06 111 ASP A C 1
ATOM 604 O O . ASP A 1 82 ? 64.477 3.245 -17.570 1.00 11.01 111 ASP A O 1
ATOM 609 N N . GLU A 1 83 ? 63.750 1.159 -17.170 1.00 11.93 112 GLU A N 1
ATOM 610 C CA . GLU A 1 83 ? 62.820 1.512 -16.121 1.00 10.41 112 GLU A CA 1
ATOM 611 C C . GLU A 1 83 ? 62.858 0.434 -15.059 1.00 10.22 112 GLU A C 1
ATOM 612 O O . GLU A 1 83 ? 63.255 -0.704 -15.301 1.00 10.84 112 GLU A O 1
ATOM 618 N N . GLY A 1 84 ? 62.373 0.767 -13.884 1.00 8.73 113 GLY A N 1
ATOM 619 C CA . GLY A 1 84 ? 62.277 -0.238 -12.849 1.00 8.71 113 GLY A CA 1
ATOM 620 C C . GLY A 1 84 ? 62.039 0.346 -11.495 1.00 9.07 113 GLY A C 1
ATOM 621 O O . GLY A 1 84 ? 61.368 1.368 -11.338 1.00 8.76 113 GLY A O 1
ATOM 622 N N . THR A 1 85 ? 62.564 -0.341 -10.483 1.00 8.97 114 THR A N 1
ATOM 623 C CA . THR A 1 85 ? 62.368 0.011 -9.098 1.00 8.50 114 THR A CA 1
ATOM 624 C C . THR A 1 85 ? 63.574 0.751 -8.565 1.00 8.68 114 THR A C 1
ATOM 625 O O . THR A 1 85 ? 64.736 0.369 -8.822 1.00 8.62 114 THR A O 1
ATOM 629 N N . PHE A 1 86 ? 63.311 1.809 -7.777 1.00 7.68 115 PHE A N 1
ATOM 630 C CA . PHE A 1 86 ? 64.383 2.465 -7.039 1.00 7.54 115 PHE A CA 1
ATOM 631 C C . PHE A 1 86 ? 63.959 2.668 -5.613 1.00 7.24 115 PHE A C 1
ATOM 632 O O . PHE A 1 86 ? 62.767 2.710 -5.299 1.00 7.52 115 PHE A O 1
ATOM 640 N N . PHE A 1 87 ? 64.942 2.808 -4.761 1.00 6.94 116 PHE A N 1
ATOM 641 C CA . PHE A 1 87 ? 64.685 3.361 -3.423 1.00 6.76 116 PHE A CA 1
ATOM 642 C C . PHE A 1 87 ? 65.975 3.828 -2.807 1.00 7.68 116 PHE A C 1
ATOM 643 O O . PHE A 1 87 ? 67.051 3.273 -3.078 1.00 7.86 116 PHE A O 1
ATOM 659 N N . THR A 1 89 ? 67.886 3.771 0.595 1.00 7.20 118 THR A N 1
ATOM 660 C CA . THR A 1 89 ? 67.901 2.984 1.849 1.00 7.29 118 THR A CA 1
ATOM 661 C C . THR A 1 89 ? 67.543 3.852 3.030 1.00 8.13 118 THR A C 1
ATOM 662 O O . THR A 1 89 ? 67.619 5.103 3.001 1.00 8.04 118 THR A O 1
ATOM 666 N N . ALA A 1 90 ? 67.081 3.210 4.074 1.00 7.97 119 ALA A N 1
ATOM 667 C CA . ALA A 1 90 ? 66.389 3.913 5.146 1.00 7.33 119 ALA A CA 1
ATOM 668 C C . ALA A 1 90 ? 67.194 5.029 5.804 1.00 8.14 119 ALA A C 1
ATOM 669 O O . ALA A 1 90 ? 66.624 6.057 6.155 1.00 8.32 119 ALA A O 1
ATOM 671 N N . GLY A 1 91 ? 68.468 4.774 6.037 1.00 9.51 120 GLY A N 1
ATOM 672 C CA . GLY A 1 91 ? 69.393 5.798 6.458 1.00 10.14 120 GLY A CA 1
ATOM 673 C C . GLY A 1 91 ? 69.294 6.195 7.907 1.00 12.27 120 GLY A C 1
ATOM 674 O O . GLY A 1 91 ? 69.861 7.207 8.297 1.00 12.86 120 GLY A O 1
ATOM 675 N N . ILE A 1 92 ? 68.581 5.424 8.716 1.00 10.46 121 ILE A N 1
ATOM 676 C CA . ILE A 1 92 ? 68.451 5.723 10.148 1.00 10.76 121 ILE A CA 1
ATOM 677 C C . ILE A 1 92 ? 69.626 5.185 10.970 1.00 11.99 121 ILE A C 1
ATOM 678 O O . ILE A 1 92 ? 70.176 5.899 11.823 1.00 15.54 121 ILE A O 1
ATOM 683 N N . THR A 1 93 ? 69.994 3.928 10.742 1.00 10.89 122 THR A N 1
ATOM 684 C CA . THR A 1 93 ? 71.081 3.278 11.459 1.00 12.17 122 THR A CA 1
ATOM 685 C C . THR A 1 93 ? 72.209 2.874 10.550 1.00 13.90 122 THR A C 1
ATOM 686 O O . THR A 1 93 ? 73.138 2.174 10.981 1.00 16.35 122 THR A O 1
ATOM 690 N N . ASP A 1 94 ? 72.149 3.285 9.290 1.00 12.56 123 ASP A N 1
ATOM 691 C CA . ASP A 1 94 ? 73.208 3.005 8.344 1.00 12.62 123 ASP A CA 1
ATOM 692 C C . ASP A 1 94 ? 73.275 4.120 7.314 1.00 13.47 123 ASP A C 1
ATOM 693 O O . ASP A 1 94 ? 72.399 4.977 7.274 1.00 13.63 123 ASP A O 1
ATOM 698 N N . VAL A 1 95 ? 74.280 4.088 6.466 1.00 14.91 124 VAL A N 1
ATOM 699 C CA . VAL A 1 95 ? 74.465 5.159 5.486 1.00 14.95 124 VAL A CA 1
ATOM 700 C C . VAL A 1 95 ? 73.424 5.041 4.396 1.00 14.26 124 VAL A C 1
ATOM 701 O O . VAL A 1 95 ? 72.817 3.994 4.181 1.00 13.80 124 VAL A O 1
ATOM 705 N N . SER A 1 96 ? 73.212 6.149 3.725 1.00 11.83 125 SER A N 1
ATOM 706 C CA . SER A 1 96 ? 72.223 6.246 2.651 1.00 11.04 125 SER A CA 1
ATOM 707 C C . SER A 1 96 ? 72.810 5.776 1.328 1.00 10.20 125 SER A C 1
ATOM 708 O O . SER A 1 96 ? 73.852 6.272 0.911 1.00 9.52 125 SER A O 1
ATOM 711 N N . ARG A 1 97 ? 72.067 4.903 0.626 1.00 9.75 126 ARG A N 1
ATOM 712 C CA . ARG A 1 97 ? 72.446 4.444 -0.727 1.00 9.91 126 ARG A CA 1
ATOM 713 C C . ARG A 1 97 ? 71.219 4.432 -1.638 1.00 9.33 126 ARG A C 1
ATOM 714 O O . ARG A 1 97 ? 70.134 4.107 -1.214 1.00 9.82 126 ARG A O 1
ATOM 722 N N . LEU A 1 98 ? 71.408 4.841 -2.878 1.00 8.31 127 LEU A N 1
ATOM 723 C CA . LEU A 1 98 ? 70.409 4.619 -3.906 1.00 8.08 127 LEU A CA 1
ATOM 724 C C . LEU A 1 98 ? 70.481 3.201 -4.468 1.00 8.12 127 LEU A C 1
ATOM 725 O O . LEU A 1 98 ? 71.545 2.766 -4.878 1.00 8.56 127 LEU A O 1
ATOM 730 N N . VAL A 1 99 ? 69.347 2.511 -4.497 1.00 8.20 128 VAL A N 1
ATOM 731 C CA . VAL A 1 99 ? 69.244 1.193 -5.090 1.00 8.27 128 VAL A CA 1
ATOM 732 C C . VAL A 1 99 ? 68.411 1.305 -6.359 1.00 8.29 128 VAL A C 1
ATOM 733 O O . VAL A 1 99 ? 67.317 1.899 -6.341 1.00 8.22 128 VAL A O 1
ATOM 737 N N . ILE A 1 100 ? 68.953 0.775 -7.448 1.00 8.43 129 ILE A N 1
ATOM 738 C CA . ILE A 1 100 ? 68.285 0.691 -8.718 1.00 9.47 129 ILE A CA 1
ATOM 739 C C . ILE A 1 100 ? 68.141 -0.801 -9.042 1.00 8.66 129 ILE A C 1
ATOM 740 O O . ILE A 1 100 ? 69.160 -1.522 -9.038 1.00 9.64 129 ILE A O 1
ATOM 745 N N . ILE A 1 101 ? 66.931 -1.244 -9.332 1.00 8.30 130 ILE A N 1
ATOM 746 C CA . ILE A 1 101 ? 66.682 -2.613 -9.817 1.00 8.11 130 ILE A CA 1
ATOM 747 C C . ILE A 1 101 ? 65.964 -2.437 -11.146 1.00 9.08 130 ILE A C 1
ATOM 748 O O . ILE A 1 101 ? 64.773 -2.074 -11.177 1.00 9.50 130 ILE A O 1
ATOM 753 N N . SER A 1 102 ? 66.669 -2.651 -12.235 1.00 9.23 131 SER A N 1
ATOM 754 C CA . SER A 1 102 ? 66.085 -2.432 -13.518 1.00 9.28 131 SER A CA 1
ATOM 755 C C . SER A 1 102 ? 65.176 -3.576 -13.879 1.00 10.46 131 SER A C 1
ATOM 756 O O . SER A 1 102 ? 65.569 -4.766 -13.732 1.00 13.41 131 SER A O 1
ATOM 759 N N . GLU A 1 103 ? 63.959 -3.246 -14.257 1.00 10.76 132 GLU A N 1
ATOM 760 C CA . GLU A 1 103 ? 62.974 -4.253 -14.659 1.00 11.38 132 GLU A CA 1
ATOM 761 C C . GLU A 1 103 ? 62.915 -4.522 -16.168 1.00 12.82 132 GLU A C 1
ATOM 762 O O . GLU A 1 103 ? 62.208 -5.425 -16.601 1.00 14.94 132 GLU A O 1
ATOM 768 N N . THR A 1 104 ? 63.667 -3.766 -16.952 1.00 11.28 133 THR A N 1
ATOM 769 C CA . THR A 1 104 ? 63.788 -3.966 -18.374 1.00 11.69 133 THR A CA 1
ATOM 770 C C . THR A 1 104 ? 65.182 -4.251 -18.853 1.00 12.64 133 THR A C 1
ATOM 771 O O . THR A 1 104 ? 65.320 -4.807 -19.962 1.00 15.06 133 THR A O 1
ATOM 775 N N . LYS A 1 105 ? 66.212 -3.859 -18.096 1.00 12.29 134 LYS A N 1
ATOM 776 C CA . LYS A 1 105 ? 67.589 -4.005 -18.536 1.00 12.80 134 LYS A CA 1
ATOM 777 C C . LYS A 1 105 ? 68.406 -4.996 -17.703 1.00 13.39 134 LYS A C 1
ATOM 778 O O . LYS A 1 105 ? 69.608 -5.125 -17.925 1.00 14.62 134 LYS A O 1
ATOM 784 N N . ASN A 1 106 ? 67.737 -5.698 -16.793 1.00 12.93 135 ASN A N 1
ATOM 785 C CA . ASN A 1 106 ? 68.308 -6.850 -16.138 1.00 13.29 135 ASN A CA 1
ATOM 786 C C . ASN A 1 106 ? 69.632 -6.598 -15.428 1.00 13.70 135 ASN A C 1
ATOM 787 O O . ASN A 1 106 ? 70.629 -7.328 -15.599 1.00 15.48 135 ASN A O 1
ATOM 792 N N . TYR A 1 107 ? 69.664 -5.559 -14.590 1.00 12.37 136 TYR A N 1
ATOM 793 C CA . TYR A 1 107 ? 70.832 -5.265 -13.730 1.00 11.53 136 TYR A CA 1
ATOM 794 C C . TYR A 1 107 ? 70.337 -4.561 -12.483 1.00 10.58 136 TYR A C 1
ATOM 795 O O . TYR A 1 107 ? 69.183 -4.121 -12.412 1.00 9.80 136 TYR A O 1
ATOM 804 N N . GLN A 1 108 ? 71.231 -4.495 -11.491 1.00 10.58 137 GLN A N 1
ATOM 805 C CA . GLN A 1 108 ? 70.984 -3.765 -10.264 1.00 10.00 137 GLN A CA 1
ATOM 806 C C . GLN A 1 108 ? 72.182 -2.940 -9.951 1.00 10.95 137 GLN A C 1
ATOM 807 O O . GLN A 1 108 ? 73.328 -3.310 -10.267 1.00 12.35 137 GLN A O 1
ATOM 813 N N . GLY A 1 109 ? 71.932 -1.805 -9.308 1.00 10.38 138 GLY A N 1
ATOM 814 C CA . GLY A 1 109 ? 73.021 -0.925 -8.894 1.00 11.90 138 GLY A CA 1
ATOM 815 C C . GLY A 1 109 ? 72.780 -0.387 -7.507 1.00 9.95 138 GLY A C 1
ATOM 816 O O . GLY A 1 109 ? 71.634 -0.245 -7.084 1.00 10.52 138 GLY A O 1
ATOM 817 N N . VAL A 1 110 ? 73.871 -0.135 -6.801 1.00 10.54 139 VAL A N 1
ATOM 818 C CA . VAL A 1 110 ? 73.861 0.374 -5.449 1.00 10.30 139 VAL A CA 1
ATOM 819 C C . VAL A 1 110 ? 74.868 1.521 -5.383 1.00 10.83 139 VAL A C 1
ATOM 820 O O . VAL A 1 110 ? 76.061 1.298 -5.548 1.00 12.03 139 VAL A O 1
ATOM 824 N N . TYR A 1 111 ? 74.356 2.754 -5.198 1.00 9.43 140 TYR A N 1
ATOM 825 C CA . TYR A 1 111 ? 75.139 3.979 -5.380 1.00 10.37 140 TYR A CA 1
ATOM 826 C C . TYR A 1 111 ? 75.081 4.795 -4.078 1.00 10.40 140 TYR A C 1
ATOM 827 O O . TYR A 1 111 ? 74.053 5.383 -3.759 1.00 10.06 140 TYR A O 1
ATOM 836 N N . PRO A 1 112 ? 76.154 4.770 -3.284 1.00 10.51 141 PRO A N 1
ATOM 837 C CA . PRO A 1 112 ? 76.159 5.561 -2.069 1.00 10.75 141 PRO A CA 1
ATOM 838 C C . PRO A 1 112 ? 75.851 7.041 -2.316 1.00 9.75 141 PRO A C 1
ATOM 839 O O . PRO A 1 112 ? 76.360 7.630 -3.271 1.00 10.36 141 PRO A O 1
ATOM 843 N N . LEU A 1 113 ? 74.974 7.594 -1.510 1.00 10.01 142 LEU A N 1
ATOM 844 C CA . LEU A 1 113 ? 74.594 9.006 -1.614 1.00 10.20 142 LEU A CA 1
ATOM 845 C C . LEU A 1 113 ? 75.742 9.900 -1.242 1.00 10.46 142 LEU A C 1
ATOM 846 O O . LEU A 1 113 ? 76.464 9.642 -0.237 1.00 11.63 142 LEU A O 1
ATOM 851 N N . ARG A 1 114 ? 75.968 10.949 -2.043 1.00 9.49 143 ARG A N 1
ATOM 852 C CA . ARG A 1 114 ? 76.919 12.001 -1.664 1.00 10.44 143 ARG A CA 1
ATOM 853 C C . ARG A 1 114 ? 76.202 13.295 -1.300 1.00 11.24 143 ARG A C 1
ATOM 854 O O . ARG A 1 114 ? 76.513 13.895 -0.264 1.00 11.68 143 ARG A O 1
ATOM 862 N N . THR A 1 115 ? 75.223 13.697 -2.099 1.00 9.69 144 THR A N 1
ATOM 863 C CA . THR A 1 115 ? 74.477 14.941 -1.895 1.00 9.82 144 THR A CA 1
ATOM 864 C C . THR A 1 115 ? 73.055 14.801 -2.351 1.00 9.44 144 THR A C 1
ATOM 865 O O . THR A 1 115 ? 72.802 14.307 -3.440 1.00 9.72 144 THR A O 1
ATOM 869 N N . LEU A 1 116 ? 72.117 15.279 -1.540 1.00 8.92 145 LEU A N 1
ATOM 870 C CA . LEU A 1 116 ? 70.767 15.550 -1.993 1.00 8.51 145 LEU A CA 1
ATOM 871 C C . LEU A 1 116 ? 70.284 16.816 -1.306 1.00 10.02 145 LEU A C 1
ATOM 872 O O . LEU A 1 116 ? 70.022 16.820 -0.092 1.00 10.57 145 LEU A O 1
ATOM 877 N N . TYR A 1 117 ? 70.262 17.893 -2.075 1.00 8.85 146 TYR A N 1
ATOM 878 C CA . TYR A 1 117 ? 69.926 19.222 -1.544 1.00 8.47 146 TYR A CA 1
ATOM 879 C C . TYR A 1 117 ? 69.488 20.092 -2.682 1.00 8.40 146 TYR A C 1
ATOM 880 O O . TYR A 1 117 ? 70.203 20.271 -3.665 1.00 9.15 146 TYR A O 1
ATOM 889 N N . GLN A 1 118 ? 68.299 20.655 -2.542 1.00 8.62 147 GLN A N 1
ATOM 890 C CA . GLN A 1 118 ? 67.730 21.573 -3.505 1.00 8.69 147 GLN A CA 1
ATOM 891 C C . GLN A 1 118 ? 67.798 20.945 -4.909 1.00 9.31 147 GLN A C 1
ATOM 892 O O . GLN A 1 118 ? 67.166 19.918 -5.111 1.00 10.40 147 GLN A O 1
ATOM 898 N N . ASP A 1 119 ? 68.532 21.547 -5.833 1.00 9.45 148 ASP A N 1
ATOM 899 C CA . ASP A 1 119 ? 68.602 21.078 -7.220 1.00 10.26 148 ASP A CA 1
ATOM 900 C C . ASP A 1 119 ? 69.780 20.163 -7.550 1.00 10.11 148 ASP A C 1
ATOM 901 O O . ASP A 1 119 ? 70.132 20.010 -8.714 1.00 9.91 148 ASP A O 1
ATOM 906 N N . THR A 1 120 ? 70.380 19.560 -6.527 1.00 8.75 149 THR A N 1
ATOM 907 C CA . THR A 1 120 ? 71.523 18.676 -6.686 1.00 9.76 149 THR A CA 1
ATOM 908 C C . THR A 1 120 ? 71.305 17.296 -6.072 1.00 9.44 149 THR A C 1
ATOM 909 O O . THR A 1 120 ? 70.871 17.154 -4.920 1.00 8.56 149 THR A O 1
ATOM 913 N N . PHE A 1 121 ? 71.632 16.280 -6.853 1.00 8.61 150 PHE A N 1
ATOM 914 C CA . PHE A 1 121 ? 71.572 14.890 -6.431 1.00 8.22 150 PHE A CA 1
ATOM 915 C C . PHE A 1 121 ? 72.798 14.197 -6.941 1.00 7.97 150 PHE A C 1
ATOM 916 O O . PHE A 1 121 ? 72.944 14.012 -8.157 1.00 9.11 150 PHE A O 1
ATOM 924 N N . THR A 1 122 ? 73.704 13.859 -6.044 1.00 8.24 151 THR A N 1
ATOM 925 C CA . THR A 1 122 ? 74.985 13.257 -6.412 1.00 8.91 151 THR A CA 1
ATOM 926 C C . THR A 1 122 ? 75.173 11.940 -5.680 1.00 8.98 151 THR A C 1
ATOM 927 O O . THR A 1 122 ? 74.911 11.837 -4.504 1.00 9.23 151 THR A O 1
ATOM 931 N N . TYR A 1 123 ? 75.621 10.916 -6.399 1.00 9.18 152 TYR A N 1
ATOM 932 C CA . TYR A 1 123 ? 75.916 9.607 -5.822 1.00 9.37 152 TYR A CA 1
ATOM 933 C C . TYR A 1 123 ? 77.244 9.086 -6.393 1.00 9.72 152 TYR A C 1
ATOM 934 O O . TYR A 1 123 ? 77.772 9.560 -7.407 1.00 12.01 152 TYR A O 1
ATOM 943 N N . ARG A 1 124 ? 77.803 8.084 -5.698 1.00 11.21 153 ARG A N 1
ATOM 944 C CA . ARG A 1 124 ? 79.011 7.422 -6.093 1.00 12.04 153 ARG A CA 1
ATOM 945 C C . ARG A 1 124 ? 78.765 6.190 -6.995 1.00 11.98 153 ARG A C 1
ATOM 946 O O . ARG A 1 124 ? 77.880 5.381 -6.700 1.00 11.77 153 ARG A O 1
ATOM 954 N N . GLN A 1 125 ? 79.568 6.071 -8.051 1.00 13.55 154 GLN A N 1
ATOM 955 C CA . GLN A 1 125 ? 79.455 5.002 -9.053 1.00 16.31 154 GLN A CA 1
ATOM 956 C C . GLN A 1 125 ? 80.824 4.684 -9.572 1.00 16.81 154 GLN A C 1
ATOM 957 O O . GLN A 1 125 ? 81.720 5.521 -9.494 1.00 17.58 154 GLN A O 1
ATOM 971 N N . GLY A 1 127 ? 83.375 4.479 -12.420 1.00 18.36 156 GLY A N 1
ATOM 972 C CA . GLY A 1 127 ? 83.564 5.145 -13.685 1.00 20.40 156 GLY A CA 1
ATOM 973 C C . GLY A 1 127 ? 84.991 4.948 -14.156 1.00 25.58 156 GLY A C 1
ATOM 974 O O . GLY A 1 127 ? 85.673 4.031 -13.704 1.00 24.33 156 GLY A O 1
ATOM 975 N N . LYS A 1 128 ? 85.425 5.850 -15.020 1.00 24.75 157 LYS A N 1
ATOM 976 C CA . LYS A 1 128 ? 86.735 5.780 -15.689 1.00 31.66 157 LYS A CA 1
ATOM 977 C C . LYS A 1 128 ? 87.509 7.052 -15.445 1.00 33.01 157 LYS A C 1
ATOM 978 O O . LYS A 1 128 ? 86.937 8.143 -15.490 1.00 29.38 157 LYS A O 1
ATOM 984 N N . ASP A 1 129 ? 88.819 6.929 -15.204 1.00 32.37 158 ASP A N 1
ATOM 985 C CA . ASP A 1 129 ? 89.677 8.107 -15.134 1.00 33.82 158 ASP A CA 1
ATOM 986 C C . ASP A 1 129 ? 90.234 8.398 -16.542 1.00 37.51 158 ASP A C 1
ATOM 987 O O . ASP A 1 129 ? 89.788 7.784 -17.524 1.00 33.27 158 ASP A O 1
ATOM 992 N N . LYS A 1 130 ? 91.184 9.324 -16.630 1.00 41.59 159 LYS A N 1
ATOM 993 C CA . LYS A 1 130 ? 91.795 9.714 -17.916 1.00 52.12 159 LYS A CA 1
ATOM 994 C C . LYS A 1 130 ? 92.453 8.570 -18.712 1.00 48.81 159 LYS A C 1
ATOM 995 O O . LYS A 1 130 ? 92.546 8.655 -19.937 1.00 48.63 159 LYS A O 1
ATOM 1001 N N . ASN A 1 131 ? 92.857 7.500 -18.026 1.00 46.37 160 ASN A N 1
ATOM 1002 C CA . ASN A 1 131 ? 93.602 6.397 -18.631 1.00 43.38 160 ASN A CA 1
ATOM 1003 C C . ASN A 1 131 ? 92.796 5.115 -18.841 1.00 45.54 160 ASN A C 1
ATOM 1004 O O . ASN A 1 131 ? 93.367 4.066 -19.188 1.00 41.08 160 ASN A O 1
ATOM 1009 N N . GLY A 1 132 ? 91.480 5.195 -18.640 1.00 33.75 161 GLY A N 1
ATOM 1010 C CA . GLY A 1 132 ? 90.621 4.042 -18.783 1.00 32.69 161 GLY A CA 1
ATOM 1011 C C . GLY A 1 132 ? 90.674 3.122 -17.588 1.00 31.45 161 GLY A C 1
ATOM 1012 O O . GLY A 1 132 ? 90.144 2.024 -17.654 1.00 39.79 161 GLY A O 1
ATOM 1013 N N . ASN A 1 133 ? 91.276 3.566 -16.486 1.00 37.84 162 ASN A N 1
ATOM 1014 C CA . ASN A 1 133 ? 91.309 2.775 -15.250 1.00 37.61 162 ASN A CA 1
ATOM 1015 C C . ASN A 1 133 ? 89.980 2.908 -14.494 1.00 33.12 162 ASN A C 1
ATOM 1016 O O . ASN A 1 133 ? 89.396 3.985 -14.457 1.00 35.89 162 ASN A O 1
ATOM 1021 N N . ASP A 1 134 ? 89.510 1.815 -13.907 1.00 34.41 163 ASP A N 1
ATOM 1022 C CA . ASP A 1 134 ? 88.279 1.838 -13.124 1.00 32.31 163 ASP A CA 1
ATOM 1023 C C . ASP A 1 134 ? 88.498 2.591 -11.802 1.00 33.50 163 ASP A C 1
ATOM 1024 O O . ASP A 1 134 ? 89.400 2.257 -11.038 1.00 34.20 163 ASP A O 1
ATOM 1029 N N . ILE A 1 135 ? 87.689 3.623 -11.541 1.00 27.38 164 ILE A N 1
ATOM 1030 C CA . ILE A 1 135 ? 87.814 4.371 -10.286 1.00 25.34 164 ILE A CA 1
ATOM 1031 C C . ILE A 1 135 ? 86.432 4.741 -9.835 1.00 23.45 164 ILE A C 1
ATOM 1032 O O . ILE A 1 135 ? 85.505 4.803 -10.646 1.00 23.72 164 ILE A O 1
ATOM 1037 N N . GLU A 1 136 ? 86.315 4.978 -8.534 1.00 23.60 165 GLU A N 1
ATOM 1038 C CA . GLU A 1 136 ? 85.104 5.566 -7.975 1.00 20.47 165 GLU A CA 1
ATOM 1039 C C . GLU A 1 136 ? 84.951 6.990 -8.448 1.00 18.58 165 GLU A C 1
ATOM 1040 O O . GLU A 1 136 ? 85.891 7.768 -8.406 1.00 20.42 165 GLU A O 1
ATOM 1046 N N . VAL A 1 137 ? 83.745 7.345 -8.874 1.00 15.10 166 VAL A N 1
ATOM 1047 C CA . VAL A 1 137 ? 83.471 8.708 -9.281 1.00 16.32 166 VAL A CA 1
ATOM 1048 C C . VAL A 1 137 ? 82.176 9.137 -8.609 1.00 14.88 166 VAL A C 1
ATOM 1049 O O . VAL A 1 137 ? 81.415 8.306 -8.152 1.00 14.03 166 VAL A O 1
ATOM 1053 N N . PHE A 1 138 ? 81.946 10.450 -8.592 1.00 13.92 167 PHE A N 1
ATOM 1054 C CA . PHE A 1 138 ? 80.719 11.054 -8.146 1.00 13.38 167 PHE A CA 1
ATOM 1055 C C . PHE A 1 138 ? 79.991 11.601 -9.361 1.00 12.71 167 PHE A C 1
ATOM 1056 O O . PHE A 1 138 ? 80.556 12.318 -10.180 1.00 15.78 167 PHE A O 1
ATOM 1064 N N . VAL A 1 139 ? 78.746 11.181 -9.502 1.00 10.71 168 VAL A N 1
ATOM 1065 C CA . VAL A 1 139 ? 77.913 11.557 -10.621 1.00 10.70 168 VAL A CA 1
ATOM 1066 C C . VAL A 1 139 ? 76.908 12.6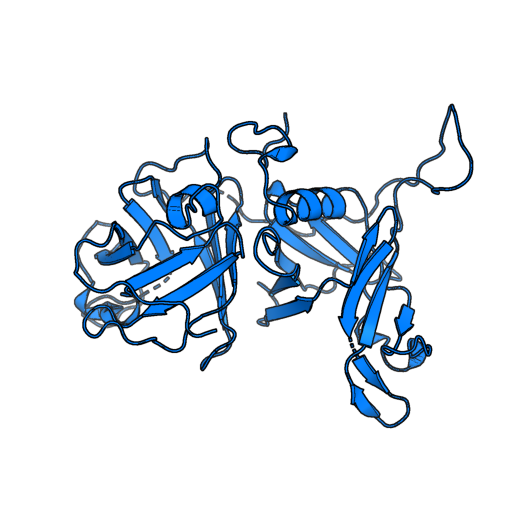04 -10.116 1.00 9.90 168 VAL A C 1
ATOM 1067 O O . VAL A 1 139 ? 76.013 12.286 -9.291 1.00 9.96 168 VAL A O 1
ATOM 1071 N N . GLU A 1 140 ? 77.074 13.835 -10.604 1.00 10.12 169 GLU A N 1
ATOM 1072 C CA . GLU A 1 140 ? 76.254 14.937 -10.189 1.00 10.81 169 GLU A CA 1
ATOM 1073 C C . GLU A 1 140 ? 75.084 15.112 -11.147 1.00 11.42 169 GLU A C 1
ATOM 1074 O O . GLU A 1 140 ? 75.298 15.332 -12.357 1.00 11.01 169 GLU A O 1
ATOM 1080 N N . ASN A 1 141 ? 73.873 15.042 -10.604 1.00 9.95 170 ASN A N 1
ATOM 1081 C CA . ASN A 1 141 ? 72.654 15.306 -11.351 1.00 10.61 170 ASN A CA 1
ATOM 1082 C C . ASN A 1 141 ? 72.121 16.665 -10.920 1.00 10.79 170 ASN A C 1
ATOM 1083 O O . ASN A 1 141 ? 72.171 16.984 -9.744 1.00 10.85 170 ASN A O 1
ATOM 1088 N N . LYS A 1 142 ? 71.615 17.448 -11.862 1.00 10.80 171 LYS A N 1
ATOM 1089 C CA . LYS A 1 142 ? 70.967 18.713 -11.523 1.00 12.31 171 LYS A CA 1
ATOM 1090 C C . LYS A 1 142 ? 69.527 18.670 -11.893 1.00 11.44 171 LYS A C 1
ATOM 1091 O O . LYS A 1 142 ? 69.126 18.012 -12.874 1.00 12.13 171 LYS A O 1
ATOM 1097 N N . ALA A 1 143 ? 68.706 19.372 -11.140 1.00 10.15 172 ALA A N 1
ATOM 1098 C CA . ALA A 1 143 ? 67.282 19.425 -11.519 1.00 10.17 172 ALA A CA 1
ATOM 1099 C C . ALA A 1 143 ? 67.109 20.247 -12.782 1.00 10.04 172 ALA A C 1
ATOM 1100 O O . ALA A 1 143 ? 67.761 21.309 -12.961 1.00 11.21 172 ALA A O 1
ATOM 1102 N N . THR A 1 144 ? 66.195 19.807 -13.656 1.00 9.97 173 THR A N 1
ATOM 1103 C CA . THR A 1 144 ? 65.917 20.550 -14.864 1.00 10.80 173 THR A CA 1
ATOM 1104 C C . THR A 1 144 ? 64.534 21.173 -14.758 1.00 12.07 173 THR A C 1
ATOM 1105 O O . THR A 1 144 ? 64.129 21.897 -15.656 1.00 14.35 173 THR A O 1
ATOM 1109 N N . SER A 1 145 ? 63.874 20.947 -13.632 1.00 10.41 174 SER A N 1
ATOM 1110 C CA . SER A 1 145 ? 62.560 21.546 -13.356 1.00 10.81 174 SER A CA 1
ATOM 1111 C C . SER A 1 145 ? 62.602 22.120 -11.951 1.00 11.93 174 SER A C 1
ATOM 1112 O O . SER A 1 145 ? 63.520 21.880 -11.208 1.00 12.52 174 SER A O 1
ATOM 1115 N N . GLY A 1 146 ? 61.585 22.878 -11.610 1.00 11.66 175 GLY A N 1
ATOM 1116 C CA . GLY A 1 146 ? 61.486 23.449 -10.262 1.00 12.29 175 GLY A CA 1
ATOM 1117 C C . GLY A 1 146 ? 62.095 24.817 -10.130 1.00 12.13 175 GLY A C 1
ATOM 1118 O O . GLY A 1 146 ? 62.441 25.482 -11.103 1.00 12.51 175 GLY A O 1
ATOM 1119 N N . PRO A 1 147 ? 62.314 25.239 -8.881 1.00 12.65 176 PRO A N 1
ATOM 1120 C CA . PRO A 1 147 ? 62.864 26.574 -8.634 1.00 12.98 176 PRO A CA 1
ATOM 1121 C C . PRO A 1 147 ? 64.277 26.761 -9.111 1.00 14.63 176 PRO A C 1
ATOM 1122 O O . PRO A 1 147 ? 65.034 25.778 -9.167 1.00 14.53 176 PRO A O 1
ATOM 1126 N N . VAL A 1 148 ? 64.620 28.032 -9.284 1.00 16.90 177 VAL A N 1
ATOM 1127 C CA . VAL A 1 148 ? 65.966 28.542 -9.562 1.00 20.67 177 VAL A CA 1
ATOM 1128 C C . VAL A 1 148 ? 66.910 28.418 -8.355 1.00 19.40 177 VAL A C 1
ATOM 1129 O O . VAL A 1 148 ? 68.107 28.285 -8.531 1.00 21.03 177 VAL A O 1
ATOM 1133 N N . TYR A 1 149 ? 66.375 28.485 -7.157 1.00 17.09 178 TYR A N 1
ATOM 1134 C CA . TYR A 1 149 ? 67.182 28.530 -5.910 1.00 14.68 178 TYR A CA 1
ATOM 1135 C C . TYR A 1 149 ? 68.232 29.638 -5.856 1.00 18.46 178 TYR A C 1
ATOM 1136 O O . TYR A 1 149 ? 69.366 29.430 -5.433 1.00 18.71 178 TYR A O 1
ATOM 1145 N N . GLY A 1 150 ? 67.824 30.824 -6.241 1.00 17.98 179 GLY A N 1
ATOM 1146 C CA . GLY A 1 150 ? 68.638 32.009 -6.029 1.00 18.00 179 GLY A CA 1
ATOM 1147 C C . GLY A 1 150 ? 68.038 32.917 -4.968 1.00 16.15 179 GLY A C 1
ATOM 1148 O O . GLY A 1 150 ? 67.605 32.484 -3.908 1.00 14.44 179 GLY A O 1
ATOM 1149 N N . ARG A 1 151 ? 67.977 34.202 -5.256 1.00 14.55 180 ARG A N 1
ATOM 1150 C CA . ARG A 1 151 ? 67.507 35.172 -4.278 1.00 13.80 180 ARG A CA 1
ATOM 1151 C C . ARG A 1 151 ? 66.002 35.011 -4.011 1.00 13.58 180 ARG A C 1
ATOM 1152 O O . ARG A 1 151 ? 65.291 34.377 -4.831 1.00 12.77 180 ARG A O 1
ATOM 1160 N N . PRO A 1 152 ? 65.525 35.582 -2.896 1.00 13.39 181 PRO A N 1
ATOM 1161 C CA . PRO A 1 152 ? 64.115 35.430 -2.601 1.00 12.54 181 PRO A CA 1
ATOM 1162 C C . PRO A 1 152 ? 63.185 36.010 -3.637 1.00 11.92 181 PRO A C 1
ATOM 1163 O O . PRO A 1 152 ? 63.463 37.040 -4.220 1.00 12.69 181 PRO A O 1
ATOM 1167 N N . GLN A 1 153 ? 62.045 35.334 -3.828 1.00 12.70 182 GLN A N 1
ATOM 1168 C CA . GLN A 1 153 ? 61.033 35.773 -4.795 1.00 12.93 182 GLN A CA 1
ATOM 1169 C C . GLN A 1 153 ? 59.641 35.651 -4.175 1.00 11.90 182 GLN A C 1
ATOM 1170 O O . GLN A 1 153 ? 59.240 34.534 -3.857 1.00 13.49 182 GLN A O 1
ATOM 1176 N N . PRO A 1 154 ? 58.942 36.777 -4.030 1.00 12.19 183 PRO A N 1
ATOM 1177 C CA . PRO A 1 154 ? 57.535 36.624 -3.623 1.00 12.20 183 PRO A CA 1
ATOM 1178 C C . PRO A 1 154 ? 56.689 35.890 -4.676 1.00 12.35 183 PRO A C 1
ATOM 1179 O O . PRO A 1 154 ? 55.709 35.205 -4.294 1.00 11.29 183 PRO A O 1
ATOM 1183 N N . TYR A 1 155 ? 57.076 35.986 -5.962 1.00 11.30 184 TYR A N 1
ATOM 1184 C CA . TYR A 1 155 ? 56.310 35.428 -7.070 1.00 11.22 184 TYR A CA 1
ATOM 1185 C C . TYR A 1 155 ? 57.233 34.602 -8.008 1.00 11.54 184 TYR A C 1
ATOM 1186 O O . TYR A 1 155 ? 57.590 35.055 -9.079 1.00 11.34 184 TYR A O 1
ATOM 1195 N N . PRO A 1 156 ? 57.714 33.475 -7.531 1.00 13.04 185 PRO A N 1
ATOM 1196 C CA . PRO A 1 156 ? 58.765 32.747 -8.267 1.00 12.69 185 PRO A CA 1
ATOM 1197 C C . PRO A 1 156 ? 58.326 32.191 -9.586 1.00 14.09 185 PRO A C 1
ATOM 1198 O O . PRO A 1 156 ? 57.153 31.823 -9.758 1.00 15.02 185 PRO A O 1
ATOM 1202 N N . ASN A 1 157 ? 59.251 32.201 -10.545 1.00 14.84 186 ASN A N 1
ATOM 1203 C CA . ASN A 1 157 ? 59.029 31.642 -11.862 1.00 17.19 186 ASN A CA 1
ATOM 1204 C C . ASN A 1 157 ? 59.741 30.281 -11.903 1.00 17.30 186 ASN A C 1
ATOM 1205 O O . ASN A 1 157 ? 60.920 30.217 -12.220 1.00 20.96 186 ASN A O 1
ATOM 1210 N N . ASN A 1 158 ? 58.990 29.232 -11.600 1.00 14.99 187 ASN A N 1
ATOM 1211 C CA . ASN A 1 158 ? 59.529 27.888 -11.494 1.00 15.37 187 ASN A CA 1
ATOM 1212 C C . ASN A 1 158 ? 59.465 27.178 -12.853 1.00 18.50 187 ASN A C 1
ATOM 1213 O O . ASN A 1 158 ? 58.512 27.370 -13.607 1.00 19.58 187 ASN A O 1
ATOM 1218 N N . ARG A 1 159 ? 60.510 26.414 -13.177 1.00 15.70 188 ARG A N 1
ATOM 1219 C CA . ARG A 1 159 ? 60.520 25.634 -14.417 1.00 17.46 188 ARG A CA 1
ATOM 1220 C C . ARG A 1 159 ? 59.529 24.495 -14.349 1.00 16.01 188 ARG A C 1
ATOM 1221 O O . ARG A 1 159 ? 59.537 23.688 -13.417 1.00 14.01 188 ARG A O 1
ATOM 1229 N N . PRO A 1 160 ? 58.701 24.355 -15.389 1.00 19.10 189 PRO A N 1
ATOM 1230 C CA . PRO A 1 160 ? 57.762 23.246 -15.379 1.00 18.80 189 PRO A CA 1
ATOM 1231 C C . PRO A 1 160 ? 58.469 21.892 -15.569 1.00 15.57 189 PRO A C 1
ATOM 1232 O O . PRO A 1 160 ? 59.561 21.826 -16.138 1.00 16.35 189 PRO A O 1
ATOM 1236 N N . ARG A 1 161 ? 57.807 20.847 -15.134 1.00 15.04 190 ARG A N 1
ATOM 1237 C CA . ARG A 1 161 ? 58.249 19.492 -15.404 1.00 14.94 190 ARG A CA 1
ATOM 1238 C C . ARG A 1 161 ? 57.906 19.098 -16.835 1.00 16.19 190 ARG A C 1
ATOM 1239 O O . ARG A 1 161 ? 56.963 19.617 -17.432 1.00 17.12 190 ARG A O 1
ATOM 1247 N N . THR A 1 162 ? 58.737 18.226 -17.400 1.00 13.55 191 THR A N 1
ATOM 1248 C CA A THR A 1 162 ? 58.476 17.750 -18.760 0.50 14.80 191 THR A CA 1
ATOM 1249 C CA B THR A 1 162 ? 58.614 17.785 -18.785 0.50 15.24 191 THR A CA 1
ATOM 1250 C C . THR A 1 162 ? 58.579 16.248 -18.928 1.00 15.50 191 THR A C 1
ATOM 1251 O O . THR A 1 162 ? 57.843 15.693 -19.793 1.00 15.99 191 THR A O 1
ATOM 1258 N N . LEU A 1 163 ? 59.429 15.571 -18.173 1.00 14.13 192 LEU A N 1
ATOM 1259 C CA . LEU A 1 163 ? 59.529 14.141 -18.334 1.00 13.46 192 LEU A CA 1
ATOM 1260 C C . LEU A 1 163 ? 58.211 13.436 -18.015 1.00 12.33 192 LEU A C 1
ATOM 1261 O O . LEU A 1 163 ? 57.466 13.856 -17.147 1.00 13.36 192 LEU A O 1
ATOM 1266 N N . GLU A 1 164 ? 57.890 12.343 -18.716 1.00 12.46 193 GLU A N 1
ATOM 1267 C CA . GLU A 1 164 ? 56.698 11.539 -18.426 1.00 13.01 193 GLU A CA 1
ATOM 1268 C C . GLU A 1 164 ? 57.150 10.076 -18.574 1.00 10.92 193 GLU A C 1
ATOM 1269 O O . GLU A 1 164 ? 57.907 9.732 -19.469 1.00 10.68 193 GLU A O 1
ATOM 1275 N N . PHE A 1 165 ? 56.686 9.239 -17.672 1.00 11.15 194 PHE A N 1
ATOM 1276 C CA . PHE A 1 165 ? 56.927 7.816 -17.813 1.00 11.15 194 PHE A CA 1
ATOM 1277 C C . PHE A 1 165 ? 56.250 7.241 -19.073 1.00 12.15 194 PHE A C 1
ATOM 1278 O O . PHE A 1 165 ? 55.131 7.617 -19.435 1.00 12.72 194 PHE A O 1
ATOM 1286 N N . THR A 1 166 ? 56.925 6.312 -19.702 1.00 10.67 195 THR A N 1
ATOM 1287 C CA . THR A 1 166 ? 56.319 5.561 -20.819 1.00 12.64 195 THR A CA 1
ATOM 1288 C C . THR A 1 166 ? 55.142 4.776 -20.335 1.00 13.73 195 THR A C 1
ATOM 1289 O O . THR A 1 166 ? 54.031 4.878 -20.910 1.00 14.71 195 THR A O 1
ATOM 1293 N N . ASN A 1 167 ? 55.363 3.976 -19.287 1.00 12.84 196 ASN A N 1
ATOM 1294 C CA . ASN A 1 167 ? 54.325 3.061 -18.766 1.00 13.84 196 ASN A CA 1
ATOM 1295 C C . ASN A 1 167 ? 54.038 3.228 -17.284 1.00 12.14 196 ASN A C 1
ATOM 1296 O O . ASN A 1 167 ? 52.933 3.049 -16.830 1.00 13.80 196 ASN A O 1
ATOM 1301 N N . GLY A 1 168 ? 55.074 3.465 -16.496 1.00 11.59 197 GLY A N 1
ATOM 1302 C CA . GLY A 1 168 ? 54.919 3.461 -15.048 1.00 10.43 197 GLY A CA 1
ATOM 1303 C C . GLY A 1 168 ? 54.751 2.054 -14.506 1.00 9.56 197 GLY A C 1
ATOM 1304 O O . GLY A 1 168 ? 54.736 1.072 -15.249 1.00 10.30 197 GLY A O 1
ATOM 1305 N N . ARG A 1 169 ? 54.560 1.979 -13.209 1.00 10.98 198 ARG A N 1
ATOM 1306 C CA . ARG A 1 169 ? 54.331 0.720 -12.509 1.00 11.63 198 ARG A CA 1
ATOM 1307 C C . ARG A 1 169 ? 52.980 0.119 -12.926 1.00 10.79 198 ARG A C 1
ATOM 1308 O O . ARG A 1 169 ? 51.961 0.806 -12.952 1.00 12.17 198 ARG A O 1
ATOM 1316 N N . ARG A 1 170 ? 52.990 -1.179 -13.184 1.00 13.24 199 ARG A N 1
ATOM 1317 C CA . ARG A 1 170 ? 51.769 -1.892 -13.511 1.00 12.38 199 ARG A CA 1
ATOM 1318 C C . ARG A 1 170 ? 50.802 -1.930 -12.345 1.00 14.03 199 ARG A C 1
ATOM 1319 O O . ARG A 1 170 ? 51.199 -1.788 -11.188 1.00 12.94 199 ARG A O 1
ATOM 1327 N N . ALA A 1 171 ? 49.530 -2.183 -12.636 1.00 13.08 200 ALA A N 1
ATOM 1328 C CA . ALA A 1 171 ? 48.581 -2.329 -11.530 1.00 13.99 200 ALA A CA 1
ATOM 1329 C C . ALA A 1 171 ? 48.754 -3.725 -10.909 1.00 12.57 200 ALA A C 1
ATOM 1330 O O . ALA A 1 171 ? 48.694 -4.717 -11.625 1.00 14.23 200 ALA A O 1
ATOM 1340 N N . THR A 1 173 ? 47.262 -6.429 -8.394 1.00 12.31 202 THR A N 1
ATOM 1341 C CA . THR A 1 173 ? 45.946 -6.780 -7.833 1.00 14.01 202 THR A CA 1
ATOM 1342 C C . THR A 1 173 ? 45.856 -8.192 -7.288 1.00 15.01 202 THR A C 1
ATOM 1343 O O . THR A 1 173 ? 44.761 -8.620 -6.923 1.00 19.39 202 THR A O 1
ATOM 1347 N N . GLU A 1 174 ? 46.957 -8.949 -7.252 1.00 11.96 203 GLU A N 1
ATOM 1348 C CA . GLU A 1 174 ? 46.938 -10.339 -6.766 1.00 13.15 203 GLU A CA 1
ATOM 1349 C C . GLU A 1 174 ? 46.832 -10.365 -5.244 1.00 12.34 203 GLU A C 1
ATOM 1350 O O . GLU A 1 174 ? 47.616 -9.743 -4.559 1.00 10.99 203 GLU A O 1
ATOM 1356 N N . GLN A 1 175 ? 45.850 -11.079 -4.712 1.00 12.18 204 GLN A N 1
ATOM 1357 C CA . GLN A 1 175 ? 45.630 -11.040 -3.269 1.00 13.25 204 GLN A CA 1
ATOM 1358 C C . GLN A 1 175 ? 45.200 -12.402 -2.755 1.00 12.55 204 GLN A C 1
ATOM 1359 O O . GLN A 1 175 ? 44.300 -13.035 -3.312 1.00 13.56 204 GLN A O 1
ATOM 1365 N N . THR A 1 176 ? 45.829 -12.832 -1.680 1.00 11.04 205 THR A N 1
ATOM 1366 C CA . THR A 1 176 ? 45.549 -14.136 -1.045 1.00 11.07 205 THR A CA 1
ATOM 1367 C C . THR A 1 176 ? 45.133 -13.995 0.413 1.00 12.56 205 THR A C 1
ATOM 1368 O O . THR A 1 176 ? 44.663 -14.948 1.012 1.00 13.75 205 THR A O 1
ATOM 1372 N N . GLY A 1 177 ? 45.262 -12.782 0.945 1.00 9.48 206 GLY A N 1
ATOM 1373 C CA . GLY A 1 177 ? 44.916 -12.500 2.334 1.00 10.82 206 GLY A CA 1
ATOM 1374 C C . GLY A 1 177 ? 44.975 -11.008 2.575 1.00 10.62 206 GLY A C 1
ATOM 1375 O O . GLY A 1 177 ? 45.189 -10.245 1.646 1.00 11.52 206 GLY A O 1
ATOM 1376 N N . GLN A 1 178 ? 44.785 -10.590 3.808 1.00 10.78 207 GLN A N 1
ATOM 1377 C CA A GLN A 1 178 ? 44.747 -9.152 4.117 0.50 10.70 207 GLN A CA 1
ATOM 1378 C CA B GLN A 1 178 ? 44.769 -9.156 4.126 0.50 10.79 207 GLN A CA 1
ATOM 1379 C C . GLN A 1 178 ? 46.105 -8.497 3.854 1.00 10.14 207 GLN A C 1
ATOM 1380 O O . GLN A 1 178 ? 47.155 -9.069 4.197 1.00 9.72 207 GLN A O 1
ATOM 1391 N N . ILE A 1 179 ? 46.045 -7.294 3.267 1.00 9.69 208 ILE A N 1
ATOM 1392 C CA . ILE A 1 179 ? 47.242 -6.503 3.018 1.00 9.85 208 ILE A CA 1
ATOM 1393 C C . ILE A 1 179 ? 47.101 -5.184 3.799 1.00 10.60 208 ILE A C 1
ATOM 1394 O O . ILE A 1 179 ? 46.209 -4.366 3.490 1.00 10.40 208 ILE A O 1
ATOM 1399 N N . ASP A 1 180 ? 47.929 -5.017 4.828 1.00 9.74 209 ASP A N 1
ATOM 1400 C CA . ASP A 1 180 ? 47.918 -3.861 5.711 1.00 10.40 209 ASP A CA 1
ATOM 1401 C C . ASP A 1 180 ? 48.418 -2.672 4.924 1.00 10.64 209 ASP A C 1
ATOM 1402 O O . ASP A 1 180 ? 49.469 -2.755 4.296 1.00 12.81 209 ASP A O 1
ATOM 1407 N N . VAL A 1 181 ? 47.663 -1.574 4.925 1.00 10.25 210 VAL A N 1
ATOM 1408 C CA . VAL A 1 181 ? 48.053 -0.329 4.215 1.00 13.16 210 VAL A CA 1
ATOM 1409 C C . VAL A 1 181 ? 48.128 0.858 5.160 1.00 12.60 210 VAL A C 1
ATOM 1410 O O . VAL A 1 181 ? 48.184 1.994 4.678 1.00 14.25 210 VAL A O 1
ATOM 1414 N N . ASN A 1 182 ? 48.150 0.610 6.479 1.00 11.35 211 ASN A N 1
ATOM 1415 C CA . ASN A 1 182 ? 48.192 1.703 7.477 1.00 12.56 211 ASN A CA 1
ATOM 1416 C C . ASN A 1 182 ? 49.545 1.814 8.154 1.00 11.11 211 ASN A C 1
ATOM 1417 O O . ASN A 1 182 ? 49.739 2.682 8.975 1.00 14.00 211 ASN A O 1
ATOM 1422 N N . ARG A 1 183 ? 50.489 0.917 7.863 1.00 10.64 212 ARG A N 1
ATOM 1423 C CA . ARG A 1 183 ? 51.850 1.031 8.283 1.00 10.63 212 ARG A CA 1
ATOM 1424 C C . ARG A 1 183 ? 52.745 0.724 7.052 1.00 9.65 212 ARG A C 1
ATOM 1425 O O . ARG A 1 183 ? 52.343 -0.016 6.178 1.00 9.32 212 ARG A O 1
ATOM 1433 N N . GLN A 1 184 ? 53.960 1.271 7.037 1.00 10.17 213 GLN A N 1
ATOM 1434 C CA . GLN A 1 184 ? 54.902 0.898 5.972 1.00 9.73 213 GLN A CA 1
ATOM 1435 C C . GLN A 1 184 ? 55.210 -0.583 6.066 1.00 8.92 213 GLN A C 1
ATOM 1436 O O . GLN A 1 184 ? 55.480 -1.101 7.145 1.00 9.16 213 GLN A O 1
ATOM 1442 N N . GLY A 1 185 ? 55.258 -1.255 4.934 1.00 8.21 214 GLY A N 1
ATOM 1443 C CA . GLY A 1 185 ? 55.609 -2.668 4.920 1.00 8.68 214 GLY A CA 1
ATOM 1444 C C . GLY A 1 185 ? 56.975 -2.946 5.497 1.00 8.23 214 GLY A C 1
ATOM 1445 O O . GLY A 1 185 ? 57.181 -3.977 6.146 1.00 9.19 214 GLY A O 1
ATOM 1446 N N . ASP A 1 186 ? 57.915 -2.008 5.358 1.00 7.66 215 ASP A N 1
ATOM 1447 C CA . ASP A 1 186 ? 59.213 -2.223 6.016 1.00 8.23 215 ASP A CA 1
ATOM 1448 C C . ASP A 1 186 ? 59.087 -2.367 7.536 1.00 7.09 215 ASP A C 1
ATOM 1449 O O . ASP A 1 186 ? 59.865 -3.091 8.127 1.00 8.24 215 ASP A O 1
ATOM 1454 N N . GLU A 1 187 ? 58.165 -1.614 8.156 1.00 7.51 216 GLU A N 1
ATOM 1455 C CA . GLU A 1 187 ? 57.932 -1.725 9.573 1.00 7.82 216 GLU A CA 1
ATOM 1456 C C . GLU A 1 187 ? 57.279 -3.078 9.894 1.00 8.21 216 GLU A C 1
ATOM 1457 O O . GLU A 1 187 ? 57.609 -3.709 10.890 1.00 8.93 216 GLU A O 1
ATOM 1463 N N . ILE A 1 188 ? 56.320 -3.496 9.074 1.00 8.20 217 ILE A N 1
ATOM 1464 C CA . ILE A 1 188 ? 55.611 -4.753 9.311 1.00 8.70 217 ILE A CA 1
ATOM 1465 C C . ILE A 1 188 ? 56.567 -5.945 9.292 1.00 8.69 217 ILE A C 1
ATOM 1466 O O . ILE A 1 188 ? 56.485 -6.784 10.190 1.00 9.55 217 ILE A O 1
ATOM 1471 N N . ILE A 1 189 ? 57.485 -6.008 8.327 1.00 8.82 218 ILE A N 1
ATOM 1472 C CA . ILE A 1 189 ? 58.419 -7.140 8.260 1.00 7.88 218 ILE A CA 1
ATOM 1473 C C . ILE A 1 189 ? 59.756 -6.886 8.938 1.00 7.75 218 ILE A C 1
ATOM 1474 O O . ILE A 1 189 ? 60.433 -7.857 9.312 1.00 7.56 218 ILE A O 1
ATOM 1479 N N . GLY A 1 190 ? 60.124 -5.611 9.141 1.00 8.34 219 GLY A N 1
ATOM 1480 C CA . GLY A 1 190 ? 61.450 -5.255 9.616 1.00 7.71 219 GLY A CA 1
ATOM 1481 C C . GLY A 1 190 ? 61.475 -4.341 10.828 1.00 7.92 219 GLY A C 1
ATOM 1482 O O . GLY A 1 190 ? 62.482 -3.665 11.058 1.00 8.83 219 GLY A O 1
ATOM 1483 N N . LYS A 1 191 ? 60.430 -4.397 11.652 1.00 8.71 220 LYS A N 1
ATOM 1484 C CA . LYS A 1 191 ? 60.319 -3.571 12.852 1.00 9.49 220 LYS A CA 1
ATOM 1485 C C . LYS A 1 191 ? 61.602 -3.527 13.664 1.00 9.89 220 LYS A C 1
ATOM 1486 O O . LYS A 1 191 ? 62.176 -4.585 13.967 1.00 10.54 220 LYS A O 1
ATOM 1492 N N . THR A 1 192 ? 61.992 -2.303 14.072 1.00 10.68 221 THR A N 1
ATOM 1493 C CA . THR A 1 192 ? 63.050 -2.128 15.042 1.00 10.94 221 THR A CA 1
ATOM 1494 C C . THR A 1 192 ? 62.488 -1.496 16.326 1.00 13.24 221 THR A C 1
ATOM 1495 O O . THR A 1 192 ? 61.420 -0.850 16.328 1.00 13.25 221 THR A O 1
ATOM 1499 N N . SER A 1 193 ? 63.269 -1.646 17.386 1.00 14.49 222 SER A N 1
ATOM 1500 C CA . SER A 1 193 ? 63.009 -0.951 18.631 1.00 16.92 222 SER A CA 1
ATOM 1501 C C . SER A 1 193 ? 63.447 0.516 18.521 1.00 17.88 222 SER A C 1
ATOM 1502 O O . SER A 1 193 ? 64.027 0.944 17.515 1.00 16.94 222 SER A O 1
ATOM 1505 N N . PHE A 1 194 ? 63.184 1.294 19.576 1.00 22.84 223 PHE A N 1
ATOM 1506 C CA . PHE A 1 194 ? 63.558 2.724 19.563 1.00 27.49 223 PHE A CA 1
ATOM 1507 C C . PHE A 1 194 ? 65.043 2.961 19.240 1.00 22.85 223 PHE A C 1
ATOM 1508 O O . PHE A 1 194 ? 65.378 3.903 18.481 1.00 27.56 223 PHE A O 1
ATOM 1516 N N . ASP A 1 195 ? 65.918 2.083 19.728 1.00 23.12 224 ASP A N 1
ATOM 1517 C CA . ASP A 1 195 ? 67.372 2.201 19.481 1.00 21.18 224 ASP A CA 1
ATOM 1518 C C . ASP A 1 195 ? 67.885 1.589 18.175 1.00 20.37 224 ASP A C 1
ATOM 1519 O O . ASP A 1 195 ? 69.097 1.554 17.927 1.00 20.05 224 ASP A O 1
ATOM 1524 N N . GLY A 1 196 ? 66.971 1.076 17.364 1.00 17.23 225 GLY A N 1
ATOM 1525 C CA . GLY A 1 196 ? 67.322 0.567 16.049 1.00 15.96 225 GLY A CA 1
ATOM 1526 C C . GLY A 1 196 ? 67.561 -0.930 15.930 1.00 16.07 225 GLY A C 1
ATOM 1527 O O . GLY A 1 196 ? 67.894 -1.411 14.864 1.00 15.69 225 GLY A O 1
ATOM 1528 N N . THR A 1 197 ? 67.366 -1.674 17.013 1.00 14.87 226 THR A N 1
ATOM 1529 C CA . THR A 1 197 ? 67.577 -3.119 16.999 1.00 13.80 226 THR A CA 1
ATOM 1530 C C . THR A 1 197 ? 66.431 -3.869 16.302 1.00 12.95 226 THR A C 1
ATOM 1531 O O . THR A 1 197 ? 65.274 -3.762 16.735 1.00 12.96 226 THR A O 1
ATOM 1535 N N . PRO A 1 198 ? 66.740 -4.622 15.224 1.00 12.24 227 PRO A N 1
ATOM 1536 C CA . PRO A 1 198 ? 65.659 -5.400 14.602 1.00 12.59 227 PRO A CA 1
ATOM 1537 C C . PRO A 1 198 ? 65.002 -6.348 15.607 1.00 13.29 227 PRO A C 1
ATOM 1538 O O . PRO A 1 198 ? 65.693 -6.959 16.410 1.00 14.30 227 PRO A O 1
ATOM 1542 N N . GLN A 1 199 ? 63.680 -6.446 15.547 1.00 12.35 228 GLN A N 1
ATOM 1543 C CA . GLN A 1 199 ? 62.884 -7.191 16.504 1.00 12.88 228 GLN A CA 1
ATOM 1544 C C . GLN A 1 199 ? 62.276 -8.475 15.954 1.00 12.87 228 GLN A C 1
ATOM 1545 O O . GLN A 1 199 ? 61.842 -9.311 16.765 1.00 12.59 228 GLN A O 1
ATOM 1551 N N . LEU A 1 200 ? 62.250 -8.640 14.632 1.00 11.57 229 LEU A N 1
ATOM 1552 C CA . LEU A 1 200 ? 61.454 -9.703 13.995 1.00 10.92 229 LEU A CA 1
ATOM 1553 C C . LEU A 1 200 ? 62.305 -10.677 13.204 1.00 10.22 229 LEU A C 1
ATOM 1554 O O . LEU A 1 200 ? 63.365 -10.290 12.682 1.00 10.93 229 LEU A O 1
ATOM 1559 N N . LEU A 1 201 ? 61.835 -11.915 13.117 1.00 10.28 230 LEU A N 1
ATOM 1560 C CA . LEU A 1 201 ? 62.363 -12.899 12.207 1.00 10.97 230 LEU A CA 1
ATOM 1561 C C . LEU A 1 201 ? 61.185 -13.640 11.618 1.00 9.92 230 LEU A C 1
ATOM 1562 O O . LEU A 1 201 ? 60.171 -13.838 12.287 1.00 9.99 230 LEU A O 1
ATOM 1567 N N . TRP A 1 202 ? 61.320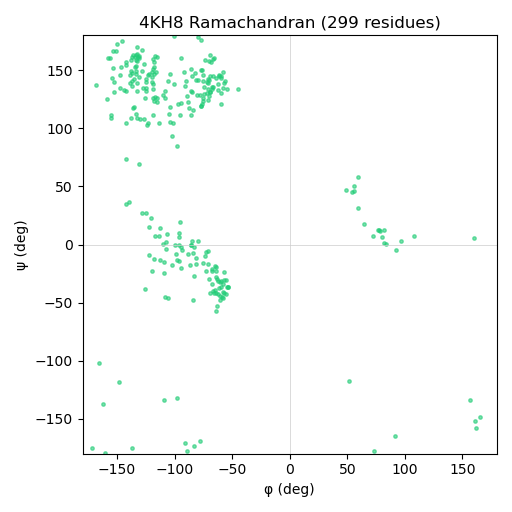 -14.031 10.366 1.00 9.79 231 TRP A N 1
ATOM 1568 C CA . TRP A 1 202 ? 60.267 -14.752 9.654 1.00 9.14 231 TRP A CA 1
ATOM 1569 C C . TRP A 1 202 ? 60.834 -16.025 9.065 1.00 8.60 231 TRP A C 1
ATOM 1570 O O . TRP A 1 202 ? 62.031 -16.124 8.797 1.00 8.04 231 TRP A O 1
ATOM 1581 N N . ASN A 1 203 ? 59.972 -17.011 8.836 1.00 9.12 232 ASN A N 1
ATOM 1582 C CA . ASN A 1 203 ? 60.377 -18.122 8.016 1.00 8.94 232 ASN A CA 1
ATOM 1583 C C . ASN A 1 203 ? 59.296 -18.431 6.995 1.00 7.88 232 ASN A C 1
ATOM 1584 O O . ASN A 1 203 ? 58.091 -18.300 7.255 1.00 8.31 232 ASN A O 1
ATOM 1589 N N . GLY A 1 204 ? 59.738 -18.877 5.814 1.00 8.44 233 GLY A N 1
ATOM 1590 C CA . GLY A 1 204 ? 58.851 -19.450 4.857 1.00 8.49 233 GLY A CA 1
ATOM 1591 C C . GLY A 1 204 ? 58.243 -20.679 5.448 1.00 9.12 233 GLY A C 1
ATOM 1592 O O . GLY A 1 204 ? 58.952 -21.518 6.067 1.00 8.97 233 GLY A O 1
ATOM 1593 N N . THR A 1 205 ? 56.926 -20.798 5.324 1.00 8.97 234 THR A N 1
ATOM 1594 C CA . THR A 1 205 ? 56.181 -21.887 5.958 1.00 10.44 234 THR A CA 1
ATOM 1595 C C . THR A 1 205 ? 55.750 -22.932 4.923 1.00 12.42 234 THR A C 1
ATOM 1596 O O . THR A 1 205 ? 55.842 -24.131 5.177 1.00 16.87 234 THR A O 1
ATOM 1600 N N . LYS A 1 206 ? 55.219 -22.467 3.800 1.00 10.47 235 LYS A N 1
ATOM 1601 C CA . LYS A 1 206 ? 54.830 -23.317 2.703 1.00 10.82 235 LYS A CA 1
ATOM 1602 C C . LYS A 1 206 ? 54.786 -22.500 1.433 1.00 11.01 235 LYS A C 1
ATOM 1603 O O . LYS A 1 206 ? 54.674 -21.289 1.480 1.00 10.92 235 LYS A O 1
ATOM 1609 N N . VAL A 1 207 ? 54.834 -23.194 0.316 1.00 9.69 236 VAL A N 1
ATOM 1610 C CA . VAL A 1 207 ? 54.625 -22.644 -1.022 1.00 10.26 236 VAL A CA 1
ATOM 1611 C C . VAL A 1 207 ? 53.396 -23.343 -1.601 1.00 10.65 236 VAL A C 1
ATOM 1612 O O . VAL A 1 207 ? 53.335 -24.586 -1.611 1.00 11.24 236 VAL A O 1
ATOM 1616 N N . VAL A 1 208 ? 52.404 -22.549 -1.998 1.00 10.29 237 VAL A N 1
ATOM 1617 C CA . VAL A 1 208 ? 51.173 -23.072 -2.528 1.00 10.51 237 VAL A CA 1
ATOM 1618 C C . VAL A 1 208 ? 50.965 -22.605 -3.964 1.00 10.23 237 VAL A C 1
ATOM 1619 O O . VAL A 1 208 ? 51.531 -21.605 -4.404 1.00 9.27 237 VAL A O 1
ATOM 1623 N N . ASP A 1 209 ? 50.122 -23.334 -4.682 1.00 10.96 238 ASP A N 1
ATOM 1624 C CA . ASP A 1 209 ? 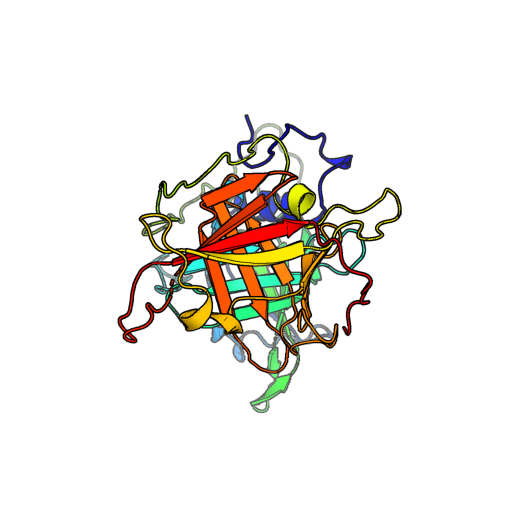49.668 -22.919 -5.995 1.00 10.89 238 ASP A CA 1
ATOM 1625 C C . ASP A 1 209 ? 48.411 -22.056 -5.873 1.00 10.98 238 ASP A C 1
ATOM 1626 O O . ASP A 1 209 ? 47.991 -21.705 -4.793 1.00 10.72 238 ASP A O 1
ATOM 1631 N N . LYS A 1 210 ? 47.867 -21.646 -7.014 1.00 12.64 239 LYS A N 1
ATOM 1632 C CA . LYS A 1 210 ? 46.754 -20.702 -6.994 1.00 13.27 239 LYS A CA 1
ATOM 1633 C C . LYS A 1 210 ? 45.496 -21.258 -6.329 1.00 15.05 239 LYS A C 1
ATOM 1634 O O . LYS A 1 210 ? 44.640 -20.478 -5.932 1.00 18.71 239 LYS A O 1
ATOM 1640 N N . ASP A 1 211 ? 45.424 -22.574 -6.222 1.00 17.01 240 ASP A N 1
ATOM 1641 C CA . ASP A 1 211 ? 44.279 -23.211 -5.557 1.00 18.37 240 ASP A CA 1
ATOM 1642 C C . ASP A 1 211 ? 44.550 -23.543 -4.122 1.00 20.03 240 ASP A C 1
ATOM 1643 O O . ASP A 1 211 ? 43.714 -24.161 -3.467 1.00 24.24 240 ASP A O 1
ATOM 1648 N N . GLY A 1 212 ? 45.687 -23.118 -3.592 1.00 16.60 241 GLY A N 1
ATOM 1649 C CA . GLY A 1 212 ? 46.049 -23.450 -2.227 1.00 16.25 241 GLY A CA 1
ATOM 1650 C C . GLY A 1 212 ? 46.630 -24.831 -1.987 1.00 16.57 241 GLY A C 1
ATOM 1651 O O . GLY A 1 212 ? 46.881 -25.190 -0.829 1.00 18.31 241 GLY A O 1
ATOM 1652 N N . ASN A 1 213 ? 46.891 -25.596 -3.027 1.00 15.83 242 ASN A N 1
ATOM 1653 C CA . ASN A 1 213 ? 47.567 -26.864 -2.883 1.00 17.08 242 ASN A CA 1
ATOM 1654 C C . ASN A 1 213 ? 49.023 -26.669 -2.524 1.00 15.78 242 ASN A C 1
ATOM 1655 O O . ASN A 1 213 ? 49.704 -25.798 -3.068 1.00 13.21 242 ASN A O 1
ATOM 1660 N N . ASP A 1 214 ? 49.521 -27.490 -1.622 1.00 14.95 243 ASP A N 1
ATOM 1661 C CA . ASP A 1 214 ? 50.892 -27.349 -1.151 1.00 15.09 243 ASP A CA 1
ATOM 1662 C C . ASP A 1 214 ? 51.860 -27.910 -2.192 1.00 14.72 243 ASP A C 1
ATOM 1663 O O . ASP A 1 214 ? 51.814 -29.098 -2.518 1.00 16.16 243 ASP A O 1
ATOM 1668 N N . VAL A 1 215 ? 52.750 -27.057 -2.713 1.00 10.57 244 VAL A N 1
ATOM 1669 C CA . VAL A 1 215 ? 53.772 -27.465 -3.622 1.00 10.30 244 VAL A CA 1
ATOM 1670 C C . VAL A 1 215 ? 55.160 -27.164 -3.069 1.00 10.95 244 VAL A C 1
ATOM 1671 O O . VAL A 1 215 ? 56.127 -27.067 -3.824 1.00 10.09 244 VAL A O 1
ATOM 1675 N N . THR A 1 216 ? 55.262 -27.044 -1.750 1.00 9.89 245 THR A N 1
ATOM 1676 C CA . THR A 1 216 ? 56.559 -26.766 -1.109 1.00 9.64 245 THR A CA 1
ATOM 1677 C C . THR A 1 216 ? 57.644 -27.743 -1.501 1.00 10.26 245 THR A C 1
ATOM 1678 O O . THR A 1 216 ? 58.809 -27.346 -1.696 1.00 10.33 245 THR A O 1
ATOM 1682 N N . SER A 1 217 ? 57.298 -29.016 -1.675 1.00 10.38 246 SER A N 1
ATOM 1683 C CA . SER A 1 217 ? 58.290 -29.999 -2.045 1.00 9.91 246 SER A CA 1
ATOM 1684 C C . SER A 1 217 ? 59.058 -29.660 -3.305 1.00 10.22 246 SER A C 1
ATOM 1685 O O . SER A 1 217 ? 60.182 -30.053 -3.452 1.00 11.03 246 SER A O 1
ATOM 1688 N N . ALA A 1 218 ? 58.397 -28.959 -4.219 1.00 10.37 247 ALA A N 1
ATOM 1689 C CA . ALA A 1 218 ? 58.962 -28.629 -5.516 1.00 9.73 247 ALA A CA 1
ATOM 1690 C C . ALA A 1 218 ? 59.580 -27.231 -5.505 1.00 10.27 247 ALA A C 1
ATOM 1691 O O . ALA A 1 218 ? 60.093 -26.801 -6.520 1.00 11.44 247 ALA A O 1
ATOM 1693 N N . ASN A 1 219 ? 59.514 -26.540 -4.393 1.00 10.05 248 ASN A N 1
ATOM 1694 C CA . ASN A 1 219 ? 59.973 -25.142 -4.360 1.00 8.57 248 ASN A CA 1
ATOM 1695 C C . ASN A 1 219 ? 60.727 -24.900 -3.022 1.00 8.19 248 ASN A C 1
ATOM 1696 O O . ASN A 1 219 ? 60.661 -23.836 -2.430 1.00 9.02 248 ASN A O 1
ATOM 1701 N N . GLN A 1 220 ? 61.459 -25.906 -2.590 1.00 8.36 249 GLN A N 1
ATOM 1702 C CA . GLN A 1 220 ? 62.081 -25.813 -1.223 1.00 8.20 249 GLN A CA 1
ATOM 1703 C C . GLN A 1 220 ? 63.069 -24.673 -1.108 1.00 8.84 249 GLN A C 1
ATOM 1704 O O . GLN A 1 220 ? 63.302 -24.143 -0.020 1.00 9.00 249 GLN A O 1
ATOM 1710 N N . ASN A 1 221 ? 63.730 -24.361 -2.220 1.00 9.22 250 ASN A N 1
ATOM 1711 C CA . ASN A 1 221 ? 64.773 -23.329 -2.166 1.00 10.46 250 ASN A CA 1
ATOM 1712 C C . ASN A 1 221 ? 64.226 -21.929 -2.013 1.00 9.99 250 ASN A C 1
ATOM 1713 O O . ASN A 1 221 ? 64.985 -20.994 -1.714 1.00 10.89 250 ASN A O 1
ATOM 1718 N N . PHE A 1 222 ? 62.904 -21.761 -2.072 1.00 8.97 251 PHE A N 1
ATOM 1719 C CA . PHE A 1 222 ? 62.285 -20.494 -1.766 1.00 9.47 251 PHE A CA 1
ATOM 1720 C C . PHE A 1 222 ? 62.117 -20.266 -0.253 1.00 9.10 251 PHE A C 1
ATOM 1721 O O . PHE A 1 222 ? 61.749 -19.165 0.167 1.00 12.52 251 PHE A O 1
ATOM 1729 N N . ILE A 1 223 ? 62.324 -21.294 0.550 1.00 8.12 252 ILE A N 1
ATOM 1730 C CA . ILE A 1 223 ? 62.132 -21.239 1.991 1.00 7.99 252 ILE A CA 1
ATOM 1731 C C . ILE A 1 223 ? 63.408 -20.773 2.667 1.00 8.35 252 ILE A C 1
ATOM 1732 O O . ILE A 1 223 ? 64.459 -21.382 2.467 1.00 9.35 252 ILE A O 1
ATOM 1737 N N . SER A 1 224 ? 63.306 -19.678 3.439 1.00 9.07 253 SER A N 1
ATOM 1738 C CA . SER A 1 224 ? 64.391 -19.150 4.246 1.00 9.92 253 SER A CA 1
ATOM 1739 C C . SER A 1 224 ? 63.915 -18.783 5.644 1.00 9.53 253 SER A C 1
ATOM 1740 O O . SER A 1 224 ? 62.705 -18.572 5.871 1.00 10.46 253 SER A O 1
ATOM 1743 N N . LEU A 1 225 ? 64.873 -18.661 6.547 1.00 9.71 254 LEU A N 1
ATOM 1744 C CA . LEU A 1 225 ? 64.761 -17.818 7.759 1.00 9.78 254 LEU A CA 1
ATOM 1745 C C . LEU A 1 225 ? 65.212 -16.428 7.350 1.00 9.80 254 LEU A C 1
ATOM 1746 O O . LEU A 1 225 ? 66.316 -16.262 6.872 1.00 10.76 254 LEU A O 1
ATOM 1751 N N . ALA A 1 226 ? 64.321 -15.448 7.429 1.00 9.72 255 ALA A N 1
ATOM 1752 C CA . ALA A 1 226 ? 64.587 -14.132 6.850 1.00 8.67 255 ALA A CA 1
ATOM 1753 C C . ALA A 1 226 ? 64.588 -13.053 7.920 1.00 8.87 255 ALA A C 1
ATOM 1754 O O . ALA A 1 226 ? 63.760 -13.082 8.828 1.00 10.05 255 ALA A O 1
ATOM 1756 N N . LYS A 1 227 ? 65.542 -12.129 7.829 1.00 8.71 256 LYS A N 1
ATOM 1757 C CA . LYS A 1 227 ? 65.701 -11.060 8.782 1.00 8.87 256 LYS A CA 1
ATOM 1758 C C . LYS A 1 227 ? 65.700 -9.743 7.978 1.00 8.15 256 LYS A C 1
ATOM 1759 O O . LYS A 1 227 ? 66.486 -9.585 7.064 1.00 8.76 256 LYS A O 1
ATOM 1765 N N . PHE A 1 228 ? 64.832 -8.833 8.371 1.00 7.76 257 PHE A N 1
ATOM 1766 C CA . PHE A 1 228 ? 64.682 -7.501 7.765 1.00 7.81 257 PHE A CA 1
ATOM 1767 C C . PHE A 1 228 ? 64.873 -6.427 8.845 1.00 8.71 257 PHE A C 1
ATOM 1768 O O . PHE A 1 228 ? 64.468 -6.602 9.991 1.00 8.71 257 PHE A O 1
ATOM 1776 N N . ASP A 1 229 ? 65.446 -5.302 8.437 1.00 8.98 258 ASP A N 1
ATOM 1777 C CA . ASP A 1 229 ? 65.698 -4.165 9.366 1.00 9.64 258 ASP A CA 1
ATOM 1778 C C . ASP A 1 229 ? 65.216 -2.879 8.692 1.00 9.61 258 ASP A C 1
ATOM 1779 O O . ASP A 1 229 ? 65.831 -2.401 7.722 1.00 9.28 258 ASP A O 1
ATOM 1784 N N . GLN A 1 230 ? 64.121 -2.329 9.195 1.00 8.24 259 GLN A N 1
ATOM 1785 C CA . GLN A 1 230 ? 63.542 -1.126 8.623 1.00 8.85 259 GLN A CA 1
ATOM 1786 C C . GLN A 1 230 ? 64.445 0.089 8.733 1.00 9.22 259 GLN A C 1
ATOM 1787 O O . GLN A 1 230 ? 64.177 1.055 8.007 1.00 11.42 259 GLN A O 1
ATOM 1793 N N . ASP A 1 231 ? 65.379 0.085 9.688 1.00 8.69 260 ASP A N 1
ATOM 1794 C CA . ASP A 1 231 ? 66.173 1.294 9.900 1.00 8.90 260 ASP A CA 1
ATOM 1795 C C . ASP A 1 231 ? 67.417 1.410 9.022 1.00 9.81 260 ASP A C 1
ATOM 1796 O O . ASP A 1 231 ? 67.989 2.506 8.916 1.00 9.51 260 ASP A O 1
ATOM 1801 N N . SER A 1 232 ? 67.872 0.303 8.440 1.00 8.95 261 SER A N 1
ATOM 1802 C CA . SER A 1 232 ? 69.002 0.242 7.543 1.00 8.81 261 SER A CA 1
ATOM 1803 C C . SER A 1 232 ? 68.617 -0.243 6.123 1.00 9.08 261 SER A C 1
ATOM 1804 O O . SER A 1 232 ? 69.400 -0.113 5.185 1.00 9.23 261 SER A O 1
ATOM 1807 N N . SER A 1 233 ? 67.416 -0.778 5.970 1.00 8.72 262 SER A N 1
ATOM 1808 C CA . SER A 1 233 ? 66.962 -1.472 4.730 1.00 7.06 262 SER A CA 1
ATOM 1809 C C . SER A 1 233 ? 67.759 -2.737 4.461 1.00 8.23 262 SER A C 1
ATOM 1810 O O . SER A 1 233 ? 67.721 -3.253 3.362 1.00 9.39 262 SER A O 1
ATOM 1813 N N . LYS A 1 234 ? 68.456 -3.272 5.454 1.00 8.75 263 LYS A N 1
ATOM 1814 C CA . LYS A 1 234 ? 69.186 -4.529 5.262 1.00 8.69 263 LYS A CA 1
ATOM 1815 C C . LYS A 1 234 ? 68.261 -5.725 5.390 1.00 9.47 263 LYS A C 1
ATOM 1816 O O . LYS A 1 234 ? 67.375 -5.752 6.234 1.00 9.46 263 LYS A O 1
ATOM 1822 N N . TYR A 1 235 ? 68.499 -6.724 4.548 1.00 7.57 264 TYR A N 1
ATOM 1823 C CA . TYR A 1 235 ? 67.897 -8.063 4.713 1.00 7.71 264 TYR A CA 1
ATOM 1824 C C . TYR A 1 235 ? 68.964 -9.118 4.600 1.00 7.75 264 TYR A C 1
ATOM 1825 O O . TYR A 1 235 ? 70.031 -8.893 4.009 1.00 7.92 264 TYR A O 1
ATOM 1834 N N . GLU A 1 236 ? 68.644 -10.306 5.116 1.00 8.61 265 GLU A N 1
ATOM 1835 C CA . GLU A 1 236 ? 69.488 -11.463 4.886 1.00 8.82 265 GLU A CA 1
ATOM 1836 C C . GLU A 1 236 ? 68.626 -12.700 5.013 1.00 8.76 265 GLU A C 1
ATOM 1837 O O . GLU A 1 236 ? 67.708 -12.771 5.843 1.00 8.22 265 GLU A O 1
ATOM 1843 N N . PHE A 1 237 ? 68.935 -13.664 4.157 1.00 8.51 266 PHE A N 1
ATOM 1844 C CA . PHE A 1 237 ? 68.278 -14.963 4.201 1.00 8.87 266 PHE A CA 1
ATOM 1845 C C . PHE A 1 237 ? 69.270 -16.032 4.721 1.00 9.07 266 PHE A C 1
ATOM 1846 O O . PHE A 1 237 ? 70.442 -16.093 4.302 1.00 10.18 266 PHE A O 1
ATOM 1854 N N . PHE A 1 238 ? 68.769 -16.812 5.667 1.00 10.29 267 PHE A N 1
ATOM 1855 C CA . PHE A 1 238 ? 69.519 -17.883 6.312 1.00 9.92 267 PHE A CA 1
ATOM 1856 C C . PHE A 1 238 ? 68.821 -19.231 6.015 1.00 11.20 267 PHE A C 1
ATOM 1857 O O . PHE A 1 238 ? 67.633 -19.301 5.821 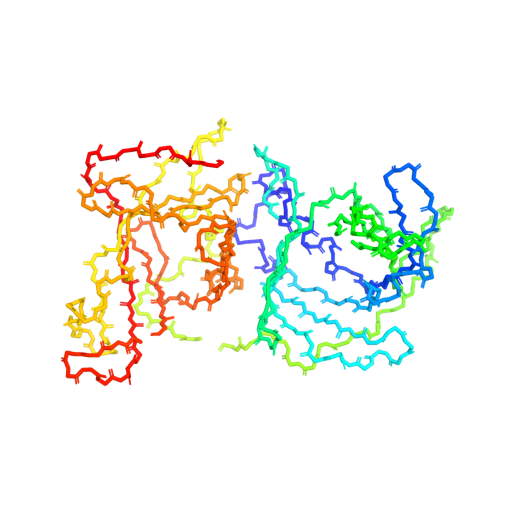1.00 10.63 267 PHE A O 1
ATOM 1865 N N . ASN A 1 239 ? 69.616 -20.297 6.024 1.00 12.49 268 ASN A N 1
ATOM 1866 C CA . ASN A 1 239 ? 69.127 -21.675 5.987 1.00 12.12 268 ASN A CA 1
ATOM 1867 C C . ASN A 1 239 ? 68.230 -21.898 7.207 1.00 13.04 268 ASN A C 1
ATOM 1868 O O . ASN A 1 239 ? 68.670 -21.765 8.346 1.00 14.20 268 ASN A O 1
ATOM 1873 N N . LEU A 1 240 ? 66.967 -22.268 6.960 1.00 12.48 269 LEU A N 1
ATOM 1874 C CA . LEU A 1 240 ? 65.998 -22.369 8.049 1.00 12.21 269 LEU A CA 1
ATOM 1875 C C . LEU A 1 240 ? 66.414 -23.413 9.067 1.00 12.02 269 LEU A C 1
ATOM 1876 O O . LEU A 1 240 ? 66.214 -23.278 10.281 1.00 13.45 269 LEU A O 1
ATOM 1881 N N . GLN A 1 241 ? 66.978 -24.494 8.560 1.00 12.11 270 GLN A N 1
ATOM 1882 C CA . GLN A 1 241 ? 67.312 -25.635 9.416 1.00 13.52 270 GLN A CA 1
ATOM 1883 C C . GLN A 1 241 ? 68.640 -25.529 10.171 1.00 16.79 270 GLN A C 1
ATOM 1884 O O . GLN A 1 241 ? 68.786 -26.115 11.244 1.00 17.46 270 GLN A O 1
ATOM 1890 N N . THR A 1 242 ? 69.605 -24.771 9.633 1.00 16.38 271 THR A N 1
ATOM 1891 C CA . THR A 1 242 ? 70.937 -24.649 10.230 1.00 18.31 271 THR A CA 1
ATOM 1892 C C . THR A 1 242 ? 71.192 -23.277 10.842 1.00 18.98 271 THR A C 1
ATOM 1893 O O . THR A 1 242 ? 72.010 -23.120 11.748 1.00 19.56 271 THR A O 1
ATOM 1897 N N . GLY A 1 243 ? 70.479 -22.258 10.363 1.00 16.35 272 GLY A N 1
ATOM 1898 C CA . GLY A 1 243 ? 70.647 -20.887 10.832 1.00 15.63 272 GLY A CA 1
ATOM 1899 C C . GLY A 1 243 ? 71.817 -20.151 10.183 1.00 15.91 272 GLY A C 1
ATOM 1900 O O . GLY A 1 243 ? 72.056 -19.002 10.468 1.00 17.03 272 GLY A O 1
ATOM 1901 N N . GLU A 1 244 ? 72.505 -20.830 9.270 1.00 16.44 273 GLU A N 1
ATOM 1902 C CA . GLU A 1 244 ? 73.648 -20.279 8.564 1.00 17.17 273 GLU A CA 1
ATOM 1903 C C . GLU A 1 244 ? 73.198 -19.414 7.376 1.00 14.58 273 GLU A C 1
ATOM 1904 O O . GLU A 1 244 ? 72.214 -19.724 6.688 1.00 15.13 273 GLU A O 1
ATOM 1910 N N . THR A 1 245 ? 73.976 -18.377 7.074 1.00 13.28 274 THR A N 1
ATOM 1911 C CA . THR A 1 245 ? 73.609 -17.525 5.935 1.00 13.41 274 THR A CA 1
ATOM 1912 C C . THR A 1 245 ? 73.567 -18.337 4.631 1.00 13.95 274 THR A C 1
ATOM 1913 O O . THR A 1 245 ? 74.393 -19.252 4.422 1.00 14.03 274 THR A O 1
ATOM 1917 N N . ARG A 1 246 ? 72.607 -17.989 3.789 1.00 13.09 275 ARG A N 1
ATOM 1918 C CA . ARG A 1 246 ? 72.563 -18.474 2.432 1.00 12.56 275 ARG A CA 1
ATOM 1919 C C . ARG A 1 246 ? 73.441 -17.668 1.503 1.00 13.97 275 ARG A C 1
ATOM 1920 O O . ARG A 1 246 ? 73.511 -17.973 0.319 1.00 11.96 275 ARG A O 1
ATOM 1928 N N . GLY A 1 247 ? 74.085 -16.618 2.003 1.00 12.28 276 GLY A N 1
ATOM 1929 C CA . GLY A 1 247 ? 74.892 -15.752 1.155 1.00 11.62 276 GLY A CA 1
ATOM 1930 C C . GLY A 1 247 ? 74.037 -14.778 0.319 1.00 11.52 276 GLY A C 1
ATOM 1931 O O . GLY A 1 247 ? 74.565 -14.161 -0.622 1.00 13.67 276 GLY A O 1
ATOM 1932 N N . ASP A 1 248 ? 72.761 -14.675 0.651 1.00 10.17 277 ASP A N 1
ATOM 1933 C CA . ASP A 1 248 ? 71.788 -13.862 -0.059 1.00 9.86 277 ASP A CA 1
ATOM 1934 C C . ASP A 1 248 ? 71.414 -12.781 0.943 1.00 10.03 277 ASP A C 1
ATOM 1935 O O . ASP A 1 248 ? 70.739 -13.038 1.920 1.00 10.00 277 ASP A O 1
ATOM 1940 N N . TYR A 1 249 ? 71.947 -11.596 0.707 1.00 9.46 278 TYR A N 1
ATOM 1941 C CA . TYR A 1 249 ? 71.803 -10.464 1.624 1.00 10.06 278 TYR A CA 1
ATOM 1942 C C . TYR A 1 249 ? 71.989 -9.188 0.798 1.00 9.61 278 TYR A C 1
ATOM 1943 O O . TYR A 1 249 ? 72.612 -9.211 -0.273 1.00 10.01 278 TYR A O 1
ATOM 1952 N N . GLY A 1 250 ? 71.504 -8.075 1.341 1.00 9.17 279 GLY A N 1
ATOM 1953 C CA . GLY A 1 250 ? 71.595 -6.756 0.670 1.00 8.78 279 GLY A CA 1
ATOM 1954 C C . GLY A 1 250 ? 70.521 -5.864 1.185 1.00 8.52 279 GLY A C 1
ATOM 1955 O O . GLY A 1 250 ? 70.330 -5.790 2.394 1.00 7.80 279 GLY A O 1
ATOM 1956 N N . TYR A 1 251 ? 69.815 -5.184 0.292 1.00 7.34 280 TYR A N 1
ATOM 1957 C CA . TYR A 1 251 ? 68.896 -4.139 0.661 1.00 6.98 280 TYR A CA 1
ATOM 1958 C C . TYR A 1 251 ? 67.518 -4.432 0.102 1.00 7.31 280 TYR A C 1
ATOM 1959 O O . TYR A 1 251 ? 67.388 -4.921 -1.020 1.00 7.39 280 TYR A O 1
ATOM 1968 N N . PHE A 1 252 ? 66.498 -4.115 0.883 1.00 6.65 281 PHE A N 1
ATOM 1969 C CA . PHE A 1 252 ? 65.096 -4.409 0.512 1.00 6.65 281 PHE A CA 1
ATOM 1970 C C . PHE A 1 252 ? 64.214 -3.185 0.695 1.00 7.32 281 PHE A C 1
ATOM 1971 O O . PHE A 1 252 ? 64.575 -2.241 1.422 1.00 7.27 281 PHE A O 1
ATOM 1979 N N . LYS A 1 253 ? 63.057 -3.233 0.061 1.00 6.67 282 LYS A N 1
ATOM 1980 C CA . LYS A 1 253 ? 62.011 -2.209 0.140 1.00 7.20 282 LYS A CA 1
ATOM 1981 C C . LYS A 1 253 ? 60.669 -2.852 -0.104 1.00 7.15 282 LYS A C 1
ATOM 1982 O O . LYS A 1 253 ? 60.515 -3.563 -1.115 1.00 6.89 282 LYS A O 1
ATOM 1988 N N . VAL A 1 254 ? 59.703 -2.557 0.763 1.00 7.40 283 VAL A N 1
ATOM 1989 C CA . VAL A 1 254 ? 58.297 -2.826 0.496 1.00 6.97 283 VAL A CA 1
ATOM 1990 C C . VAL A 1 254 ? 57.698 -1.526 -0.030 1.00 7.90 283 VAL A C 1
ATOM 1991 O O . VAL A 1 254 ? 57.770 -0.511 0.667 1.00 8.70 283 VAL A O 1
ATOM 1995 N N . GLY A 1 255 ? 57.165 -1.554 -1.231 1.00 8.54 284 GLY A N 1
ATOM 1996 C CA . GLY A 1 255 ? 56.655 -0.307 -1.829 1.00 9.46 284 GLY A CA 1
ATOM 1997 C C . GLY A 1 255 ? 55.337 -0.473 -2.526 1.00 11.07 284 GLY A C 1
ATOM 1998 O O . GLY A 1 255 ? 54.718 -1.559 -2.536 1.00 7.96 284 GLY A O 1
ATOM 1999 N N . ASN A 1 256 ? 54.928 0.624 -3.156 1.00 9.08 285 ASN A N 1
ATOM 2000 C CA . ASN A 1 256 ? 53.721 0.688 -3.973 1.00 9.95 285 ASN A CA 1
ATOM 2001 C C . ASN A 1 256 ? 52.458 0.334 -3.178 1.00 8.64 285 ASN A C 1
ATOM 2002 O O . ASN A 1 256 ? 51.679 -0.582 -3.556 1.00 8.71 285 ASN A O 1
ATOM 2007 N N . GLN A 1 257 ? 52.237 1.111 -2.091 1.00 9.19 286 GLN A N 1
ATOM 2008 C CA A GLN A 1 257 ? 51.121 0.862 -1.161 0.33 10.23 286 GLN A CA 1
ATOM 2009 C CA B GLN A 1 257 ? 51.177 0.881 -1.110 0.33 10.22 286 GLN A CA 1
ATOM 2010 C CA C GLN A 1 257 ? 51.103 0.854 -1.197 0.34 9.83 286 GLN A CA 1
ATOM 2011 C C . GLN A 1 257 ? 51.192 -0.588 -0.675 1.00 9.44 286 GLN A C 1
ATOM 2012 O O . GLN A 1 257 ? 50.184 -1.286 -0.593 1.00 9.95 286 GLN A O 1
ATOM 2028 N N . ASN A 1 258 ? 52.389 -1.009 -0.308 1.00 7.95 287 ASN A N 1
ATOM 2029 C CA . ASN A 1 258 ? 52.680 -2.318 0.225 1.00 7.49 287 ASN A CA 1
ATOM 2030 C C . ASN A 1 258 ? 52.322 -3.471 -0.684 1.00 8.33 287 ASN A C 1
ATOM 2031 O O . ASN A 1 258 ? 52.038 -4.583 -0.206 1.00 9.12 287 ASN A O 1
ATOM 2036 N N . LYS A 1 259 ? 52.413 -3.248 -1.991 1.00 7.40 288 LYS A N 1
ATOM 2037 C CA . LYS A 1 259 ? 52.088 -4.285 -2.982 1.00 7.48 288 LYS A CA 1
ATOM 2038 C C . LYS A 1 259 ? 53.265 -5.050 -3.567 1.00 7.42 288 LYS A C 1
ATOM 2039 O O . LYS A 1 259 ? 53.072 -6.035 -4.282 1.00 8.06 288 LYS A O 1
ATOM 2045 N N . PHE A 1 260 ? 54.474 -4.650 -3.286 1.00 7.74 289 PHE A N 1
ATOM 2046 C CA . PHE A 1 260 ? 55.636 -5.455 -3.655 1.00 7.34 289 PHE A CA 1
ATOM 2047 C C . PHE A 1 260 ? 56.707 -5.407 -2.593 1.00 7.68 289 PHE A C 1
ATOM 2048 O O . PHE A 1 260 ? 56.808 -4.436 -1.829 1.00 7.45 289 PHE A O 1
ATOM 2056 N N . ARG A 1 261 ? 57.510 -6.457 -2.579 1.00 7.49 290 ARG A N 1
ATOM 2057 C CA . ARG A 1 261 ? 58.778 -6.465 -1.875 1.00 8.52 290 ARG A CA 1
ATOM 2058 C C . ARG A 1 261 ? 59.872 -6.600 -2.914 1.00 7.86 290 ARG A C 1
ATOM 2059 O O . ARG A 1 261 ? 59.868 -7.550 -3.728 1.00 8.56 290 ARG A O 1
ATOM 2067 N N . ALA A 1 262 ? 60.829 -5.663 -2.883 1.00 7.21 291 ALA A N 1
ATOM 2068 C CA . ALA A 1 262 ? 61.956 -5.660 -3.817 1.00 8.08 291 ALA A CA 1
ATOM 2069 C C . ALA A 1 262 ? 63.210 -5.817 -3.029 1.00 7.77 291 ALA A C 1
ATOM 2070 O O . ALA A 1 262 ? 63.322 -5.343 -1.897 1.00 8.33 291 ALA A O 1
ATOM 2072 N N . HIS A 1 263 ? 64.183 -6.482 -3.624 1.00 7.08 292 HIS A N 1
ATOM 2073 C CA . HIS A 1 263 ? 65.491 -6.557 -3.003 1.00 7.96 292 HIS A CA 1
ATOM 2074 C C . HIS A 1 263 ? 66.599 -6.752 -4.001 1.00 7.87 292 HIS A C 1
ATOM 2075 O O . HIS A 1 263 ? 66.389 -7.182 -5.105 1.00 8.78 292 HIS A O 1
ATOM 2082 N N . VAL A 1 264 ? 67.773 -6.265 -3.611 1.00 8.47 293 VAL A N 1
ATOM 2083 C CA . VAL A 1 264 ? 69.016 -6.470 -4.322 1.00 8.98 293 VAL A CA 1
ATOM 2084 C C . VAL A 1 264 ? 69.969 -7.288 -3.462 1.00 8.87 293 VAL A C 1
ATOM 2085 O O . VAL A 1 264 ? 70.258 -6.936 -2.310 1.00 8.22 293 VAL A O 1
ATOM 2089 N N . SER A 1 265 ? 70.411 -8.414 -4.007 1.00 9.44 294 SER A N 1
ATOM 2090 C CA . SER A 1 265 ? 71.428 -9.238 -3.358 1.00 9.92 294 SER A CA 1
ATOM 2091 C C . SER A 1 265 ? 72.817 -8.782 -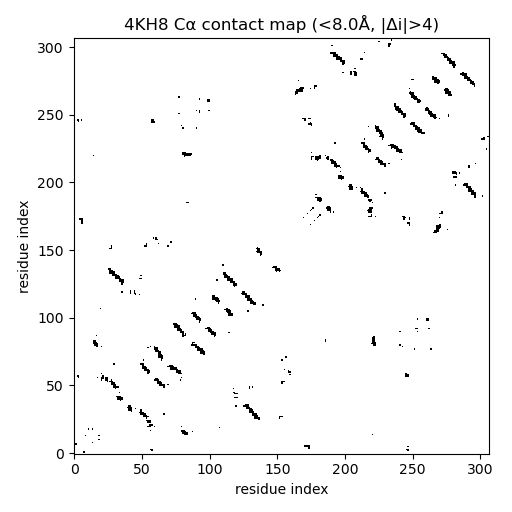3.784 1.00 11.00 294 SER A C 1
ATOM 2092 O O . SER A 1 265 ? 73.134 -8.675 -4.974 1.00 11.34 294 SER A O 1
ATOM 2095 N N . ILE A 1 266 ? 73.655 -8.536 -2.794 1.00 11.25 295 ILE A N 1
ATOM 2096 C CA . ILE A 1 266 ? 75.029 -8.093 -3.015 1.00 11.06 295 ILE A CA 1
ATOM 2097 C C . ILE A 1 266 ? 76.023 -9.175 -2.574 1.00 11.33 295 ILE A C 1
ATOM 2098 O O . ILE A 1 266 ? 77.201 -8.891 -2.430 1.00 13.80 295 ILE A O 1
ATOM 2103 N N . GLY A 1 267 ? 75.523 -10.395 -2.360 1.00 12.83 296 GLY A N 1
ATOM 2104 C CA . GLY A 1 267 ? 76.352 -11.539 -1.938 1.00 15.87 296 GLY A CA 1
ATOM 2105 C C . GLY A 1 267 ? 76.823 -12.506 -3.022 1.00 20.44 296 GLY A C 1
ATOM 2106 O O . GLY A 1 267 ? 77.349 -12.077 -4.014 1.00 22.80 296 GLY A O 1
ATOM 2107 N N . THR A 1 268 ? 76.652 -13.805 -2.780 1.00 23.23 297 THR A N 1
ATOM 2108 C CA . THR A 1 268 ? 77.284 -14.878 -3.600 1.00 27.11 297 THR A CA 1
ATOM 2109 C C . THR A 1 268 ? 76.538 -15.149 -4.919 1.00 28.55 297 THR A C 1
ATOM 2110 O O . THR A 1 268 ? 76.866 -16.104 -5.657 1.00 35.85 297 THR A O 1
ATOM 2114 N N . ASN A 1 269 ? 75.502 -14.361 -5.170 1.00 21.50 298 ASN A N 1
ATOM 2115 C CA . ASN A 1 269 ? 74.710 -14.475 -6.393 1.00 18.98 298 ASN A CA 1
ATOM 2116 C C . ASN A 1 269 ? 74.071 -13.089 -6.611 1.00 16.16 298 ASN A C 1
ATOM 2117 O O . ASN A 1 269 ? 73.233 -12.649 -5.815 1.00 16.73 298 ASN A O 1
ATOM 2122 N N . ARG A 1 270 ? 74.524 -12.346 -7.621 1.00 14.29 299 ARG A N 1
ATOM 2123 C CA . ARG A 1 270 ? 74.058 -10.957 -7.800 1.00 13.37 299 ARG A CA 1
ATOM 2124 C C . ARG A 1 270 ? 72.771 -10.905 -8.589 1.00 14.57 299 ARG A C 1
ATOM 2125 O O . ARG A 1 270 ? 72.767 -11.175 -9.790 1.00 15.43 299 ARG A O 1
ATOM 2133 N N . TYR A 1 271 ? 71.679 -10.528 -7.946 1.00 10.69 300 TYR A N 1
ATOM 2134 C CA . TYR A 1 271 ? 70.398 -10.485 -8.614 1.00 9.89 300 TYR A CA 1
ATOM 2135 C C . TYR A 1 271 ? 69.540 -9.466 -7.929 1.00 9.82 300 TYR A C 1
ATOM 2136 O O . TYR A 1 271 ? 69.881 -8.983 -6.845 1.00 8.82 300 TYR A O 1
ATOM 2145 N N . GLY A 1 272 ? 68.461 -9.106 -8.581 1.00 9.45 301 GLY A N 1
ATOM 2146 C CA . GLY A 1 272 ? 67.410 -8.293 -7.995 1.00 9.60 301 GLY A CA 1
ATOM 2147 C C . GLY A 1 272 ? 66.065 -8.922 -8.183 1.00 10.40 301 GLY A C 1
ATOM 2148 O O . GLY A 1 272 ? 65.843 -9.613 -9.167 1.00 11.54 301 GLY A O 1
ATOM 2149 N N . ALA A 1 273 ? 65.165 -8.684 -7.242 1.00 9.86 302 ALA A N 1
ATOM 2150 C CA . ALA A 1 273 ? 63.819 -9.237 -7.295 1.00 10.09 302 ALA A CA 1
ATOM 2151 C C . ALA A 1 273 ? 62.793 -8.159 -6.997 1.00 9.21 302 ALA A C 1
ATOM 2152 O O . ALA A 1 273 ? 63.034 -7.324 -6.134 1.00 9.08 302 ALA A O 1
ATOM 2154 N N . VAL A 1 274 ? 61.693 -8.163 -7.739 1.00 8.84 303 VAL A N 1
ATOM 2155 C CA . VAL A 1 274 ? 60.524 -7.330 -7.430 1.00 8.11 303 VAL A CA 1
ATOM 2156 C C . VAL A 1 274 ? 59.346 -8.296 -7.375 1.00 9.34 303 VAL A C 1
ATOM 2157 O O . VAL A 1 274 ? 58.947 -8.847 -8.417 1.00 9.34 303 VAL A O 1
ATOM 2161 N N . LEU A 1 275 ? 58.855 -8.551 -6.182 1.00 7.59 304 LEU A N 1
ATOM 2162 C CA . LEU A 1 275 ? 57.900 -9.641 -5.970 1.00 8.88 304 LEU A CA 1
ATOM 2163 C C . LEU A 1 275 ? 56.611 -9.068 -5.448 1.00 8.02 304 LEU A C 1
ATOM 2164 O O . LEU A 1 275 ? 56.584 -8.417 -4.430 1.00 8.67 304 LEU A O 1
ATOM 2169 N N . GLU A 1 276 ? 55.505 -9.374 -6.105 1.00 7.45 305 GLU A N 1
ATOM 2170 C CA . GLU A 1 276 ? 54.225 -8.867 -5.674 1.00 7.23 305 GLU A CA 1
ATOM 2171 C C . GLU A 1 276 ? 53.822 -9.521 -4.360 1.00 7.23 305 GLU A C 1
ATOM 2172 O O . GLU A 1 276 ? 53.887 -10.776 -4.239 1.00 8.36 305 GLU A O 1
ATOM 2178 N N . LEU A 1 277 ? 53.410 -8.693 -3.398 1.00 7.21 306 LEU A N 1
ATOM 2179 C CA . LEU A 1 277 ? 52.872 -9.157 -2.135 1.00 7.57 306 LEU A CA 1
ATOM 2180 C C . LEU A 1 277 ? 51.366 -9.425 -2.282 1.00 8.70 306 LEU A C 1
ATOM 2181 O O . LEU A 1 277 ? 50.618 -8.569 -2.773 1.00 8.48 306 LEU A O 1
ATOM 2186 N N . THR A 1 278 ? 50.929 -10.583 -1.801 1.00 8.19 307 THR A N 1
ATOM 2187 C CA . THR A 1 278 ? 49.536 -10.984 -1.868 1.00 7.82 307 THR A CA 1
ATOM 2188 C C . THR A 1 278 ? 48.857 -11.067 -0.492 1.00 8.58 307 THR A C 1
ATOM 2189 O O . THR A 1 278 ? 47.633 -11.181 -0.405 1.00 9.54 307 THR A O 1
ATOM 2193 N N . GLU A 1 279 ? 49.678 -11.036 0.553 1.00 7.83 308 GLU A N 1
ATOM 2194 C CA . GLU A 1 279 ? 49.200 -10.930 1.938 1.00 7.85 308 GLU A CA 1
ATOM 2195 C C . GLU A 1 279 ? 50.336 -10.253 2.691 1.00 8.39 308 GLU A C 1
ATOM 2196 O O . GLU A 1 279 ? 51.475 -10.530 2.438 1.00 8.06 308 GLU A O 1
ATOM 2202 N N . LEU A 1 280 ? 49.984 -9.349 3.594 1.00 8.03 309 LEU A N 1
ATOM 2203 C CA . LEU A 1 280 ? 50.976 -8.653 4.437 1.00 7.58 309 LEU A CA 1
ATOM 2204 C C . LEU A 1 280 ? 50.325 -8.181 5.705 1.00 9.09 309 LEU A C 1
ATOM 2205 O O . LEU A 1 280 ? 49.461 -7.299 5.679 1.00 9.97 309 LEU A O 1
ATOM 2210 N N . ASN A 1 281 ? 50.712 -8.782 6.823 1.00 8.17 310 ASN A N 1
ATOM 2211 C CA . ASN A 1 281 ? 50.214 -8.387 8.134 1.00 8.88 310 ASN A CA 1
ATOM 2212 C C . ASN A 1 281 ? 51.185 -8.922 9.206 1.00 9.09 310 ASN A C 1
ATOM 2213 O O . ASN A 1 281 ? 52.133 -9.626 8.903 1.00 9.03 310 ASN A O 1
ATOM 2218 N N . ASP A 1 282 ? 50.893 -8.673 10.469 1.00 9.93 311 ASP A N 1
ATOM 2219 C CA . ASP A 1 282 ? 51.832 -9.086 11.523 1.00 10.29 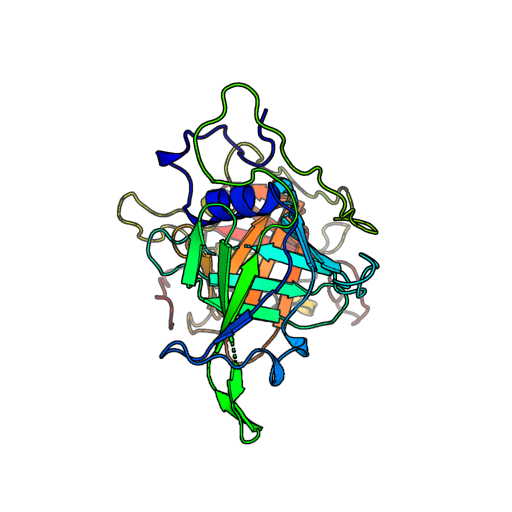311 ASP A CA 1
ATOM 2220 C C . ASP A 1 282 ? 51.930 -10.600 11.638 1.00 9.88 311 ASP A C 1
ATOM 2221 O O . ASP A 1 282 ? 52.915 -11.094 12.167 1.00 10.65 311 ASP A O 1
ATOM 2226 N N . ASN A 1 283 ? 50.931 -11.341 11.147 1.00 9.82 312 ASN A N 1
ATOM 2227 C CA . ASN A 1 283 ? 50.966 -12.790 11.278 1.00 10.88 312 ASN A CA 1
ATOM 2228 C C . ASN A 1 283 ? 51.463 -13.541 10.057 1.00 10.03 312 ASN A C 1
ATOM 2229 O O . ASN A 1 283 ? 51.722 -14.757 10.159 1.00 10.41 312 ASN A O 1
ATOM 2234 N N . ARG A 1 284 ? 51.550 -12.862 8.930 1.00 9.98 313 ARG A N 1
ATOM 2235 C CA . ARG A 1 284 ? 51.851 -13.533 7.666 1.00 9.65 313 ARG A CA 1
ATOM 2236 C C . ARG A 1 284 ? 52.183 -12.533 6.583 1.00 9.31 313 ARG A C 1
ATOM 2237 O O . ARG A 1 284 ? 51.539 -11.482 6.419 1.00 9.29 313 ARG A O 1
ATOM 2245 N N . PHE A 1 285 ? 53.221 -12.869 5.811 1.00 8.75 314 PHE A N 1
ATOM 2246 C CA . PHE A 1 285 ? 53.356 -12.225 4.513 1.00 8.29 314 PHE A CA 1
ATOM 2247 C C . PHE A 1 285 ? 53.602 -13.254 3.430 1.00 9.04 314 PHE A C 1
ATOM 2248 O O . PHE A 1 285 ? 54.236 -14.303 3.671 1.00 8.72 314 PHE A O 1
ATOM 2256 N N . THR A 1 286 ? 53.027 -12.979 2.272 1.00 8.18 315 THR A N 1
ATOM 2257 C CA . THR A 1 286 ? 53.068 -13.879 1.140 1.00 7.66 315 THR A CA 1
ATOM 2258 C C . THR A 1 286 ? 53.440 -13.090 -0.101 1.00 8.08 315 THR A C 1
ATOM 2259 O O . THR A 1 286 ? 52.834 -12.043 -0.397 1.00 7.77 315 THR A O 1
ATOM 2263 N N . TYR A 1 287 ? 54.402 -13.604 -0.869 1.00 8.20 316 TYR A N 1
ATOM 2264 C CA . TYR A 1 287 ? 54.660 -13.063 -2.207 1.00 7.61 316 TYR A CA 1
ATOM 2265 C C . TYR A 1 287 ? 54.409 -14.101 -3.273 1.00 8.19 316 TYR A C 1
ATOM 2266 O O . TYR A 1 287 ? 54.422 -15.307 -3.019 1.00 9.08 316 TYR A O 1
ATOM 2275 N N . THR A 1 288 ? 54.261 -13.639 -4.513 1.00 7.95 317 THR A N 1
ATOM 2276 C CA . THR A 1 288 ? 54.000 -14.550 -5.605 1.00 7.73 317 THR A CA 1
ATOM 2277 C C . THR A 1 288 ? 55.067 -14.420 -6.661 1.00 7.88 317 THR A C 1
ATOM 2278 O O . THR A 1 288 ? 55.608 -13.333 -6.870 1.00 8.95 317 THR A O 1
ATOM 2282 N N . ARG A 1 289 ? 55.372 -15.529 -7.313 1.00 8.01 318 ARG A N 1
ATOM 2283 C CA . ARG A 1 289 ? 56.325 -15.578 -8.448 1.00 9.16 318 ARG A CA 1
ATOM 2284 C C . ARG A 1 289 ? 56.134 -16.908 -9.136 1.00 9.27 318 ARG A C 1
ATOM 2285 O O . ARG A 1 289 ? 55.361 -17.768 -8.650 1.00 9.27 318 ARG A O 1
ATOM 2301 N N . GLY A 1 291 ? 57.026 -20.613 -10.016 1.00 8.62 320 GLY A N 1
ATOM 2302 C CA . GLY A 1 291 ? 57.685 -21.768 -9.408 1.00 9.11 320 GLY A CA 1
ATOM 2303 C C . GLY A 1 291 ? 57.305 -23.045 -10.107 1.00 9.75 320 GLY A C 1
ATOM 2304 O O . GLY A 1 291 ? 56.968 -23.047 -11.307 1.00 9.55 320 GLY A O 1
ATOM 2305 N N . LYS A 1 292 ? 57.345 -24.130 -9.345 1.00 10.41 321 LYS A N 1
ATOM 2306 C CA A LYS A 1 292 ? 57.168 -25.461 -9.864 0.50 11.17 321 LYS A CA 1
ATOM 2307 C CA B LYS A 1 292 ? 57.140 -25.446 -9.898 0.50 11.38 321 LYS A CA 1
ATOM 2308 C C . LYS A 1 292 ? 56.026 -26.195 -9.191 1.00 11.62 321 LYS A C 1
ATOM 2309 O O . LYS A 1 292 ? 55.695 -25.928 -8.038 1.00 10.31 321 LYS A O 1
ATOM 2320 N N . ASP A 1 293 ? 55.435 -27.138 -9.918 1.00 13.95 322 ASP A N 1
ATOM 2321 C CA . ASP A 1 293 ? 54.627 -28.164 -9.270 1.00 17.30 322 ASP A CA 1
ATOM 2322 C C . ASP A 1 293 ? 55.458 -29.457 -9.152 1.00 18.80 322 ASP A C 1
ATOM 2323 O O . ASP A 1 293 ? 56.639 -29.489 -9.540 1.00 19.50 322 ASP A O 1
ATOM 2328 N N . ASN A 1 294 ? 54.900 -30.519 -8.580 1.00 28.99 323 ASN A N 1
ATOM 2329 C CA . ASN A 1 294 ? 55.714 -31.747 -8.403 1.00 33.13 323 ASN A CA 1
ATOM 2330 C C . ASN A 1 294 ? 56.046 -32.534 -9.656 1.00 33.68 323 ASN A C 1
ATOM 2331 O O . ASN A 1 294 ? 56.991 -33.316 -9.705 1.00 37.60 323 ASN A O 1
ATOM 2336 N N . GLU A 1 295 ? 55.314 -32.258 -10.707 1.00 25.99 324 GLU A N 1
ATOM 2337 C CA . GLU A 1 295 ? 55.599 -32.837 -11.986 1.00 25.71 324 GLU A CA 1
ATOM 2338 C C . GLU A 1 295 ? 56.633 -32.013 -12.736 1.00 24.34 324 GLU A C 1
ATOM 2339 O O . GLU A 1 295 ? 56.958 -32.340 -13.870 1.00 31.77 324 GLU A O 1
ATOM 2345 N N . GLY A 1 296 ? 57.110 -30.914 -12.134 1.00 21.97 325 GLY A N 1
ATOM 2346 C CA . GLY A 1 296 ? 58.138 -30.052 -12.746 1.00 22.53 325 GLY A CA 1
ATOM 2347 C C . GLY A 1 296 ? 57.607 -29.050 -13.751 1.00 20.88 325 GLY A C 1
ATOM 2348 O O . GLY A 1 296 ? 58.379 -28.414 -14.467 1.00 22.49 325 GLY A O 1
ATOM 2349 N N . ASN A 1 297 ? 56.288 -28.871 -13.795 1.00 16.30 326 ASN A N 1
ATOM 2350 C CA . ASN A 1 297 ? 55.710 -27.813 -14.639 1.00 17.02 326 ASN A CA 1
ATOM 2351 C C . ASN A 1 297 ? 55.892 -26.462 -13.991 1.00 14.98 326 ASN A C 1
ATOM 2352 O O . ASN A 1 297 ? 55.953 -26.350 -12.771 1.00 13.77 326 ASN A O 1
ATOM 2357 N N . ASP A 1 298 ? 56.001 -25.432 -14.825 1.00 13.39 327 ASP A N 1
ATOM 2358 C CA . ASP A 1 298 ? 56.109 -24.065 -14.378 1.00 13.09 327 ASP A CA 1
ATOM 2359 C C . ASP A 1 298 ? 54.730 -23.437 -14.096 1.00 11.93 327 ASP A C 1
ATOM 2360 O O . ASP A 1 298 ? 53.894 -23.346 -15.003 1.00 13.29 327 ASP A O 1
ATOM 2365 N N . ILE A 1 299 ? 54.500 -23.095 -12.828 1.00 11.60 328 ILE A N 1
ATOM 2366 C CA . ILE A 1 299 ? 53.186 -22.595 -12.366 1.00 11.37 328 ILE A CA 1
ATOM 2367 C C . ILE A 1 299 ? 53.408 -21.367 -11.503 1.00 8.49 328 ILE A C 1
ATOM 2368 O O . ILE A 1 299 ? 54.520 -21.113 -10.969 1.00 9.42 328 ILE A O 1
ATOM 2373 N N . GLN A 1 300 ? 52.387 -20.542 -11.350 1.00 7.94 329 GLN A N 1
ATOM 2374 C CA . GLN A 1 300 ? 52.447 -19.489 -10.397 1.00 8.40 329 GLN A CA 1
ATOM 2375 C C . GLN A 1 300 ? 52.387 -20.040 -8.975 1.00 7.79 329 GLN A C 1
ATOM 2376 O O . GLN A 1 300 ? 51.555 -20.919 -8.692 1.00 9.09 329 GLN A O 1
ATOM 2382 N N . VAL A 1 301 ? 53.269 -19.565 -8.081 1.00 7.72 330 VAL A N 1
ATOM 2383 C CA . VAL A 1 301 ? 53.251 -20.013 -6.707 1.00 7.98 330 VAL A CA 1
ATOM 2384 C C . VAL A 1 301 ? 53.212 -18.834 -5.732 1.00 8.34 330 VAL A C 1
ATOM 2385 O O . VAL A 1 301 ? 53.445 -17.659 -6.088 1.00 8.07 330 VAL A O 1
ATOM 2389 N N . TYR A 1 302 ? 52.942 -19.149 -4.481 1.00 7.67 331 TYR A N 1
ATOM 2390 C CA . TYR A 1 302 ? 52.711 -18.180 -3.447 1.00 7.68 331 TYR A CA 1
ATOM 2391 C C . TYR A 1 302 ? 53.501 -18.669 -2.243 1.00 8.74 331 TYR A C 1
ATOM 2392 O O . TYR A 1 302 ? 53.244 -19.761 -1.723 1.00 8.73 331 TYR A O 1
ATOM 2401 N N . VAL A 1 303 ? 54.472 -17.876 -1.798 1.00 8.21 332 VAL A N 1
ATOM 2402 C CA . VAL A 1 303 ? 55.410 -18.299 -0.771 1.00 8.57 332 VAL A CA 1
ATOM 2403 C C . VAL A 1 303 ? 55.001 -17.608 0.529 1.00 9.08 332 VAL A C 1
ATOM 2404 O O . VAL A 1 303 ? 55.108 -16.359 0.670 1.00 8.84 332 VAL A O 1
ATOM 2408 N N . GLU A 1 304 ? 54.412 -18.389 1.425 1.00 9.11 333 GLU A N 1
ATOM 2409 C CA . GLU A 1 304 ? 53.907 -17.887 2.706 1.00 8.14 333 GLU A CA 1
ATOM 2410 C C . GLU A 1 304 ? 55.005 -17.854 3.753 1.00 8.74 333 GLU A C 1
ATOM 2411 O O . GLU A 1 304 ? 55.877 -18.721 3.773 1.00 8.43 333 GLU A O 1
ATOM 2417 N N . HIS A 1 305 ? 54.929 -16.834 4.622 1.00 7.98 334 HIS A N 1
ATOM 2418 C CA . HIS A 1 305 ? 55.880 -16.607 5.731 1.00 7.73 334 HIS A CA 1
ATOM 2419 C C . HIS A 1 305 ? 55.126 -16.267 6.990 1.00 8.14 334 HIS A C 1
ATOM 2420 O O . HIS A 1 305 ? 54.178 -15.500 6.941 1.00 9.02 334 HIS A O 1
ATOM 2427 N N . GLU A 1 306 ? 55.623 -16.771 8.118 1.00 7.86 335 GLU A N 1
ATOM 2428 C CA . GLU A 1 306 ? 55.052 -16.456 9.427 1.00 8.80 335 GLU A CA 1
ATOM 2429 C C . GLU A 1 306 ? 56.195 -16.114 10.387 1.00 9.72 335 GLU A C 1
ATOM 2430 O O . GLU A 1 306 ? 57.365 -16.420 10.117 1.00 9.52 335 GLU A O 1
ATOM 2436 N N . PRO A 1 307 ? 55.874 -15.475 11.511 1.00 8.92 336 PRO A N 1
ATOM 2437 C CA . PRO A 1 307 ? 56.887 -15.144 12.501 1.00 9.48 336 PRO A CA 1
ATOM 2438 C C . PRO A 1 307 ? 57.590 -16.410 12.965 1.00 9.99 336 PRO A C 1
ATOM 2439 O O . PRO A 1 307 ? 56.955 -17.465 13.226 1.00 11.85 336 PRO A O 1
ATOM 2443 N N . TYR A 1 308 ? 58.898 -16.331 13.037 1.00 10.38 337 TYR A N 1
ATOM 2444 C CA . TYR A 1 308 ? 59.731 -17.479 13.340 1.00 11.10 337 TYR A CA 1
ATOM 2445 C C . TYR A 1 308 ? 59.651 -17.839 14.817 1.00 13.23 337 TYR A C 1
ATOM 2446 O O . TYR A 1 308 ? 59.868 -17.002 15.650 1.00 13.72 337 TYR A O 1
ATOM 2455 N N . GLN A 1 309 ? 59.398 -19.113 15.061 1.00 14.10 338 GLN A N 1
ATOM 2456 C CA . GLN A 1 309 ? 59.178 -19.642 16.407 1.00 19.57 338 GLN A CA 1
ATOM 2457 C C . GLN A 1 309 ? 60.351 -20.467 16.896 1.00 19.18 338 GLN A C 1
ATOM 2458 O O . GLN A 1 309 ? 60.260 -21.049 17.982 1.00 23.25 338 GLN A O 1
ATOM 2464 N N . GLY A 1 310 ? 61.412 -20.577 16.101 1.00 16.73 339 GLY A N 1
ATOM 2465 C CA . GLY A 1 310 ? 62.565 -21.417 16.411 1.00 17.47 339 GLY A CA 1
ATOM 2466 C C . GLY A 1 310 ? 63.549 -20.709 17.331 1.00 15.76 339 GLY A C 1
ATOM 2467 O O . GLY A 1 310 ? 63.306 -19.598 17.767 1.00 17.67 339 GLY A O 1
ATOM 2468 N N . THR A 1 311 ? 64.685 -21.344 17.555 1.00 19.34 340 THR A N 1
ATOM 2469 C CA . THR A 1 311 ? 65.669 -20.860 18.523 1.00 22.15 340 THR A CA 1
ATOM 2470 C C . THR A 1 311 ? 66.803 -20.030 17.917 1.00 21.78 340 THR A C 1
ATOM 2471 O O . THR A 1 311 ? 67.519 -19.351 18.652 1.00 20.79 340 THR A O 1
ATOM 2475 N N . PHE A 1 312 ? 66.972 -20.050 16.590 1.00 16.95 341 PHE A N 1
ATOM 2476 C CA . PHE A 1 312 ? 68.055 -19.259 15.997 1.00 15.65 341 PHE A CA 1
ATOM 2477 C C . PHE A 1 312 ? 67.765 -17.778 16.120 1.00 14.35 341 PHE A C 1
ATOM 2478 O O . PHE A 1 312 ? 66.607 -17.346 16.064 1.00 17.04 341 PHE A O 1
ATOM 2486 N N . ASN A 1 313 ? 68.814 -16.980 16.312 1.00 16.06 342 ASN A N 1
ATOM 2487 C CA . ASN A 1 313 ? 68.685 -15.542 16.320 1.00 15.29 342 ASN A CA 1
ATOM 2488 C C . ASN A 1 313 ? 69.910 -14.988 15.630 1.00 15.91 342 ASN A C 1
ATOM 2489 O O . ASN A 1 313 ? 70.809 -14.435 16.259 1.00 16.83 342 ASN A O 1
ATOM 2494 N N . PRO A 1 314 ? 69.959 -15.136 14.310 1.00 16.95 343 PRO A N 1
ATOM 2495 C CA . PRO A 1 314 ? 71.191 -14.815 13.612 1.00 18.38 343 PRO A CA 1
ATOM 2496 C C . PRO A 1 314 ? 71.447 -13.317 13.454 1.00 17.69 343 PRO A C 1
ATOM 2497 O O . PRO A 1 314 ? 70.524 -12.549 13.235 1.00 18.12 343 PRO A O 1
ATOM 2501 N N . GLU A 1 315 ? 72.717 -12.950 13.508 1.00 21.43 344 GLU A N 1
ATOM 2502 C CA . GLU A 1 315 ? 73.144 -11.587 13.221 1.00 20.53 344 GLU A CA 1
ATOM 2503 C C . GLU A 1 315 ? 73.340 -11.444 11.725 1.00 16.64 344 GLU A C 1
ATOM 2504 O O . GLU A 1 315 ? 73.667 -12.421 11.036 1.00 16.31 344 GLU A O 1
ATOM 2510 N N . PHE A 1 316 ? 73.141 -10.239 11.213 1.00 14.46 345 PHE A N 1
ATOM 2511 C CA . PHE A 1 316 ? 73.567 -9.944 9.839 1.00 14.37 345 PHE A CA 1
ATOM 2512 C C . PHE A 1 316 ? 75.061 -10.251 9.701 1.00 13.60 345 PHE A C 1
ATOM 2513 O O . PHE A 1 316 ? 75.854 -10.015 10.634 1.00 15.10 345 PHE A O 1
ATOM 2521 N N . THR A 1 317 ? 75.432 -10.811 8.552 1.00 13.59 346 THR A N 1
ATOM 2522 C CA . THR A 1 317 ? 76.821 -11.155 8.273 1.00 13.60 346 THR A CA 1
ATOM 2523 C C . THR A 1 317 ? 77.575 -10.092 7.472 1.00 16.23 346 THR A C 1
ATOM 2524 O O . THR A 1 317 ? 78.702 -10.335 7.027 1.00 18.59 346 THR A O 1
ATOM 2528 N N . PHE A 1 318 ? 76.946 -8.929 7.312 1.00 13.97 347 PHE A N 1
ATOM 2529 C CA . PHE A 1 318 ? 77.473 -7.825 6.537 1.00 14.34 347 PHE A CA 1
ATOM 2530 C C . PHE A 1 318 ? 77.007 -6.537 7.203 1.00 15.27 347 PHE A C 1
ATOM 2531 O O . PHE A 1 318 ? 76.133 -6.535 8.084 1.00 16.26 347 PHE A O 1
#

Radius of gyration: 20.72 Å; Cα contacts (8 Å, |Δi|>4): 759; chains: 1; bounding box: 49×70×46 Å

Sequence (307 aa):
DNPNNLGDLPEYLRSVGIRQDEGLSEKDWAGTTRVYDRNGNDLTDENQNLLHAIKFDATTSFYEFFDKKETGESTGDEGTFFTAGITDVSRLVIISETKNYQGVYPLRTLYQDTFTYRQGKDKNGNDIEVFVENKATSGPVYGRPQPYPNNRPRTTLEFTNGRRATEQTGQQIDVNRQGDEIIGKTSFDGTPQLLWNGTKVVDKDGNDVTSANQNFISLAKF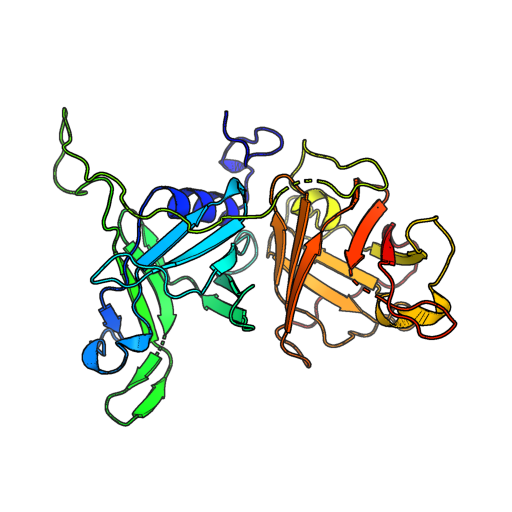DQDSSKYEFFNLQTGETRGDYGYFKVGNQQQNKFRAHVSIGTNRYGAVLELTELNDNRFTYTRGKKDNEGNDIQVYVEHEPYQGTFNPEFTF